Protein AF-A0A317MZ93-F1 (afdb_monomer)

Solvent-accessible surface area (backbone atoms only — not comparable to full-atom values): 9818 Å² total; per-residue (Å²): 136,85,82,75,75,60,81,84,49,50,65,56,53,51,49,55,52,49,53,54,59,43,62,45,57,51,98,64,37,37,29,56,51,34,53,25,24,48,72,46,40,43,68,57,38,52,53,41,49,75,60,66,32,66,56,73,46,48,24,77,59,37,46,30,22,53,36,36,7,25,55,69,48,28,48,70,35,37,54,52,41,49,76,67,67,34,64,57,80,50,45,27,81,71,39,49,30,29,53,35,41,7,26,55,63,52,24,42,73,41,36,52,54,39,49,78,68,67,42,68,60,73,49,52,22,79,80,57,36,51,28,24,52,33,42,8,26,38,71,56,27,61,67,32,36,52,52,41,48,74,72,64,36,66,59,74,55,50,26,75,84,69,46,27,24,30,53,34,5,42,78,58,67,27,52,72,60,15,51,54,43,49,54,54,46,56,64,75,76,111

Foldseek 3Di:
DPPPDPPVCVVVVVLVVLVCQQCDADPQGDGPLLVCLLVLVQVVNVVSVVSVRDLCRATPQQDGSLLSNLLVLSLSSNVSSVVSPHDQCRAGPQRDGSLLNNLLNLNLSSNLVSLVSPHPLCQAGPPFRDGSLLSNLLVLSVSNNVSSVVSPHQQCDATPVNDGSLNSNVVSVVPVSSVVSVVVNVVVVD

Structure (mmCIF, N/CA/C/O backbone):
data_AF-A0A317MZ93-F1
#
_entry.id   AF-A0A317MZ93-F1
#
loop_
_atom_site.group_PDB
_atom_site.id
_atom_site.type_symbol
_atom_site.label_atom_id
_atom_site.label_alt_id
_atom_site.label_comp_id
_atom_site.label_asym_id
_atom_site.label_entity_id
_atom_site.label_seq_id
_atom_site.pdbx_PDB_ins_code
_atom_site.Cartn_x
_atom_site.Cartn_y
_atom_site.Cartn_z
_atom_site.occupancy
_atom_site.B_iso_or_equiv
_atom_site.auth_seq_id
_atom_site.auth_comp_id
_atom_site.auth_asym_id
_atom_site.auth_atom_id
_atom_site.pdbx_PDB_model_num
ATOM 1 N N . MET A 1 1 ? 46.029 -4.342 -36.358 1.00 40.31 1 MET A N 1
ATOM 2 C CA . MET A 1 1 ? 45.256 -5.604 -36.286 1.00 40.31 1 MET A CA 1
ATOM 3 C C . MET A 1 1 ? 43.858 -5.292 -35.758 1.00 40.31 1 MET A C 1
ATOM 5 O O . MET A 1 1 ? 43.681 -5.182 -34.552 1.00 40.31 1 MET A O 1
ATOM 9 N N . LYS A 1 2 ? 42.881 -5.054 -36.646 1.00 47.12 2 LYS A N 1
ATOM 10 C CA . LYS A 1 2 ? 41.479 -4.844 -36.251 1.00 47.12 2 LYS A CA 1
ATOM 11 C C . LYS A 1 2 ? 40.899 -6.215 -35.897 1.00 47.12 2 LYS A C 1
ATOM 13 O O . LYS A 1 2 ? 40.669 -7.018 -36.794 1.00 47.12 2 LYS A O 1
ATOM 18 N N . ARG A 1 3 ? 40.737 -6.516 -34.606 1.00 50.28 3 ARG A N 1
ATOM 19 C CA . ARG A 1 3 ? 39.971 -7.693 -34.174 1.00 50.28 3 ARG A CA 1
ATOM 20 C C . ARG A 1 3 ? 38.513 -7.438 -34.555 1.00 50.28 3 ARG A C 1
ATOM 22 O O . ARG A 1 3 ? 37.820 -6.697 -33.867 1.00 50.28 3 ARG A O 1
ATOM 29 N N . LEU A 1 4 ? 38.091 -7.979 -35.694 1.00 51.66 4 LEU A N 1
ATOM 30 C CA . LEU A 1 4 ? 36.690 -8.015 -36.093 1.00 51.66 4 LEU A CA 1
ATOM 31 C C . LEU A 1 4 ? 35.997 -8.977 -35.118 1.00 51.66 4 LEU A C 1
ATOM 33 O O . LEU A 1 4 ? 36.261 -10.178 -35.149 1.00 51.66 4 LEU A O 1
ATOM 37 N N . LEU A 1 5 ? 35.199 -8.451 -34.187 1.00 60.12 5 LEU A N 1
ATOM 38 C CA . LEU A 1 5 ? 34.347 -9.296 -33.352 1.00 60.12 5 LEU A CA 1
ATOM 39 C C . LEU A 1 5 ? 33.379 -10.046 -34.289 1.00 60.12 5 LEU A C 1
ATOM 41 O O . LEU A 1 5 ? 32.817 -9.412 -35.186 1.00 60.12 5 LEU A O 1
ATOM 45 N N . PRO A 1 6 ? 33.213 -11.375 -34.153 1.00 57.56 6 PRO A N 1
ATOM 46 C CA . PRO A 1 6 ? 32.377 -12.149 -35.063 1.00 57.56 6 PRO A CA 1
ATOM 47 C C . PRO A 1 6 ? 30.934 -11.633 -35.033 1.00 57.56 6 PRO A C 1
ATOM 49 O O . PRO A 1 6 ? 30.391 -11.360 -33.964 1.00 57.56 6 PRO A O 1
ATOM 52 N N . LEU A 1 7 ? 30.312 -11.527 -36.214 1.00 57.19 7 LEU A N 1
ATOM 53 C CA . LEU A 1 7 ? 28.968 -10.963 -36.427 1.00 57.19 7 LEU A CA 1
ATOM 54 C C . LEU A 1 7 ? 27.886 -11.600 -35.522 1.00 57.19 7 LEU A C 1
ATOM 56 O O . LEU A 1 7 ? 26.896 -10.955 -35.194 1.00 57.19 7 LEU A O 1
ATOM 60 N N . ALA A 1 8 ? 28.109 -12.838 -35.066 1.00 61.19 8 ALA A N 1
ATOM 61 C CA . ALA A 1 8 ? 27.238 -13.579 -34.151 1.00 61.19 8 ALA A CA 1
ATOM 62 C C . ALA A 1 8 ? 27.245 -13.077 -32.687 1.00 61.19 8 ALA A C 1
ATOM 64 O O . ALA A 1 8 ? 26.334 -13.410 -31.935 1.00 61.19 8 ALA A O 1
ATOM 65 N N . LEU A 1 9 ? 28.234 -12.276 -32.264 1.00 58.03 9 LEU A N 1
ATOM 66 C CA . LEU A 1 9 ? 28.317 -11.719 -30.900 1.00 58.03 9 LEU A CA 1
ATOM 67 C C . LEU A 1 9 ? 27.664 -10.338 -30.756 1.00 58.03 9 LEU A C 1
ATOM 69 O O . LEU A 1 9 ? 27.446 -9.887 -29.635 1.00 58.03 9 LEU A O 1
ATOM 73 N N . LEU A 1 10 ? 27.336 -9.664 -31.861 1.00 62.81 10 LEU A N 1
ATOM 74 C CA . LEU A 1 10 ? 26.691 -8.348 -31.844 1.00 62.81 10 LEU A CA 1
ATOM 75 C C . LEU A 1 10 ? 25.320 -8.334 -31.145 1.00 62.81 10 LEU A C 1
ATOM 77 O O . LEU A 1 10 ? 25.131 -7.463 -30.299 1.00 62.81 10 LEU A O 1
ATOM 81 N N . PRO A 1 11 ? 24.384 -9.273 -31.404 1.00 60.94 11 PRO A N 1
ATOM 82 C CA . PRO A 1 11 ? 23.113 -9.295 -30.679 1.00 60.94 11 PRO A CA 1
ATOM 83 C C . PRO A 1 11 ? 23.299 -9.597 -29.187 1.00 60.94 11 PRO A C 1
ATOM 85 O O . PRO A 1 11 ? 22.592 -9.028 -28.365 1.00 60.94 11 PRO A O 1
ATOM 88 N N . LEU A 1 12 ? 24.290 -10.417 -28.819 1.00 60.16 12 LEU A N 1
ATOM 89 C CA . LEU A 1 12 ? 24.605 -10.711 -27.419 1.00 60.16 12 LEU A CA 1
ATOM 90 C C . LEU A 1 12 ? 25.187 -9.481 -26.700 1.00 60.16 12 LEU A C 1
ATOM 92 O O . LEU A 1 12 ? 24.803 -9.180 -25.578 1.00 60.16 12 LEU A O 1
ATOM 96 N N . LEU A 1 13 ? 26.078 -8.734 -27.357 1.00 60.06 13 LEU A N 1
ATOM 97 C CA . LEU A 1 13 ? 26.645 -7.491 -26.826 1.00 60.06 13 LEU A CA 1
ATOM 98 C C . LEU A 1 13 ? 25.604 -6.367 -26.736 1.00 60.06 13 LEU A C 1
ATOM 100 O O . LEU A 1 13 ? 25.612 -5.623 -25.760 1.00 60.06 13 LEU A O 1
ATOM 104 N N . ALA A 1 14 ? 24.704 -6.255 -27.717 1.00 58.31 14 ALA A N 1
ATOM 105 C CA . ALA A 1 14 ? 23.594 -5.303 -27.690 1.00 58.31 14 ALA A CA 1
ATOM 106 C C . ALA A 1 14 ? 22.582 -5.640 -26.582 1.00 58.31 14 ALA A C 1
ATOM 108 O O . ALA A 1 14 ? 22.148 -4.744 -25.863 1.00 58.31 14 ALA A O 1
ATOM 109 N N . LEU A 1 15 ? 22.276 -6.929 -26.388 1.00 56.62 15 LEU A N 1
ATOM 110 C CA . LEU A 1 15 ? 21.424 -7.408 -25.299 1.00 56.62 15 LEU A CA 1
ATOM 111 C C . LEU A 1 15 ? 22.044 -7.101 -23.927 1.00 56.62 15 LEU A C 1
ATOM 113 O O . LEU A 1 15 ? 21.388 -6.500 -23.086 1.00 56.62 15 LEU A O 1
ATOM 117 N N . VAL A 1 16 ? 23.333 -7.404 -23.735 1.00 59.66 16 VAL A N 1
ATOM 118 C CA . VAL A 1 16 ? 24.062 -7.107 -22.486 1.00 59.66 16 VAL A CA 1
ATOM 119 C C . VAL A 1 16 ? 24.189 -5.598 -22.233 1.00 59.66 16 VAL A C 1
ATOM 121 O O . VAL A 1 16 ? 24.205 -5.159 -21.084 1.00 59.66 16 VAL A O 1
ATOM 124 N N . ALA A 1 17 ? 24.282 -4.775 -23.281 1.00 58.88 17 ALA A N 1
ATOM 125 C CA . ALA A 1 17 ? 24.296 -3.320 -23.138 1.00 58.88 17 ALA A CA 1
ATOM 126 C C . ALA A 1 17 ? 22.922 -2.761 -22.720 1.00 58.88 17 ALA A C 1
ATOM 128 O O . ALA A 1 17 ? 22.874 -1.852 -21.894 1.00 58.88 17 ALA A O 1
ATOM 129 N N . CYS A 1 18 ? 21.828 -3.325 -23.244 1.00 53.41 18 CYS A N 1
ATOM 130 C CA . CYS A 1 18 ? 20.456 -2.957 -22.885 1.00 53.41 18 CYS A CA 1
ATOM 131 C C . CYS A 1 18 ? 20.119 -3.383 -21.444 1.00 53.41 18 CYS A C 1
ATOM 133 O O . CYS A 1 18 ? 19.689 -2.546 -20.653 1.00 53.41 18 CYS A O 1
ATOM 135 N N . GLU A 1 19 ? 20.469 -4.615 -21.050 1.00 56.03 19 GLU A N 1
ATOM 136 C CA . GLU A 1 19 ? 20.327 -5.105 -19.665 1.00 56.03 19 GLU A CA 1
ATOM 137 C C . GLU A 1 19 ? 21.107 -4.253 -18.648 1.00 56.03 19 GLU A C 1
ATOM 139 O O . GLU A 1 19 ? 20.687 -4.081 -17.507 1.00 56.03 19 GLU A O 1
ATOM 144 N N . ARG A 1 20 ? 22.253 -3.680 -19.040 1.00 58.09 20 ARG A N 1
ATOM 145 C CA . ARG A 1 20 ? 23.020 -2.781 -18.164 1.00 58.09 20 ARG A CA 1
ATOM 146 C C . ARG A 1 20 ? 22.390 -1.399 -18.005 1.00 58.09 20 ARG A C 1
ATOM 148 O O . ARG A 1 20 ? 22.658 -0.757 -16.994 1.00 58.09 20 ARG A O 1
ATOM 155 N N . ALA A 1 21 ? 21.609 -0.931 -18.979 1.00 63.47 21 ALA A N 1
ATOM 156 C CA . ALA A 1 21 ? 20.993 0.394 -18.954 1.00 63.47 21 ALA A CA 1
ATOM 157 C C . ALA A 1 21 ? 19.716 0.426 -18.098 1.00 63.47 21 ALA A C 1
ATOM 159 O O . ALA A 1 21 ? 19.490 1.397 -17.377 1.00 63.47 21 ALA A O 1
ATOM 160 N N . THR A 1 22 ? 18.915 -0.644 -18.121 1.00 74.88 22 THR A N 1
ATOM 161 C CA . THR A 1 22 ? 17.677 -0.743 -17.326 1.00 74.88 22 THR A CA 1
ATOM 162 C C . THR A 1 22 ? 17.924 -0.838 -15.820 1.00 74.88 22 THR A C 1
ATOM 164 O O . THR A 1 22 ? 17.034 -0.516 -15.038 1.00 74.88 22 THR A O 1
ATOM 167 N N . GLU A 1 23 ? 19.142 -1.193 -15.398 1.00 85.88 23 GLU A N 1
ATOM 168 C CA . GLU A 1 23 ? 19.520 -1.362 -13.989 1.00 85.88 23 GLU A CA 1
ATOM 169 C C . GLU A 1 23 ? 20.516 -0.304 -13.480 1.00 85.88 23 GLU A C 1
ATOM 171 O O . GLU A 1 23 ? 21.053 -0.435 -12.375 1.00 85.88 23 GLU A O 1
ATOM 176 N N . THR A 1 24 ? 20.785 0.766 -14.242 1.00 89.81 24 THR A N 1
ATOM 177 C CA . THR A 1 24 ? 21.674 1.838 -13.764 1.00 89.81 24 THR A CA 1
ATOM 178 C C . THR A 1 24 ? 21.091 2.516 -12.535 1.00 89.81 24 THR A 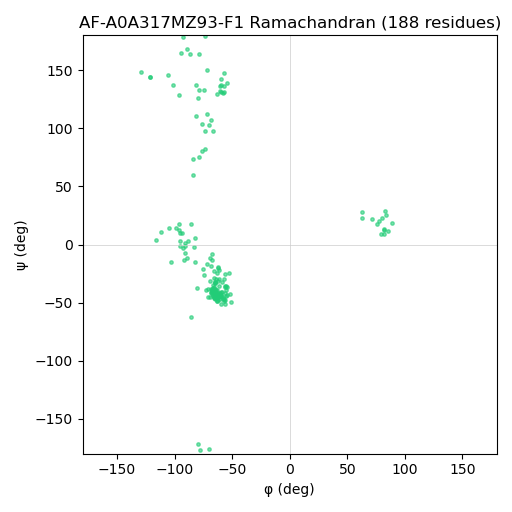C 1
ATOM 180 O O . THR A 1 24 ? 19.948 2.964 -12.550 1.00 89.81 24 THR A O 1
ATOM 183 N N . ARG A 1 25 ? 21.888 2.644 -11.478 1.00 93.69 25 ARG A N 1
ATOM 184 C CA . ARG A 1 25 ? 21.456 3.266 -10.226 1.00 93.69 25 ARG A CA 1
ATOM 185 C C . ARG A 1 25 ? 21.966 4.692 -10.127 1.00 93.69 25 ARG A C 1
ATOM 187 O O . ARG A 1 25 ? 23.128 4.959 -10.435 1.00 93.69 25 ARG A O 1
ATOM 194 N N . ASP A 1 26 ? 21.105 5.595 -9.682 1.00 93.38 26 ASP A N 1
ATOM 195 C CA . ASP A 1 26 ? 21.519 6.944 -9.306 1.00 93.38 26 ASP A CA 1
ATOM 196 C C . ASP A 1 26 ? 22.150 6.989 -7.899 1.00 93.38 26 ASP A C 1
ATOM 198 O O . ASP A 1 26 ? 22.420 5.960 -7.278 1.00 93.38 26 ASP A O 1
ATOM 202 N N . ARG A 1 27 ? 22.409 8.200 -7.385 1.00 95.12 27 ARG A N 1
ATOM 203 C CA . ARG A 1 27 ? 23.040 8.413 -6.069 1.00 95.12 27 ARG A CA 1
ATOM 204 C C . ARG A 1 27 ? 22.204 7.889 -4.896 1.00 95.12 27 ARG A C 1
ATOM 206 O O . ARG A 1 27 ? 22.774 7.552 -3.862 1.00 95.12 27 ARG A O 1
ATOM 213 N N . ASP A 1 28 ? 20.890 7.790 -5.072 1.00 93.88 28 ASP A N 1
ATOM 214 C CA . ASP A 1 28 ? 19.956 7.270 -4.071 1.00 93.88 28 ASP A CA 1
ATOM 215 C C . ASP A 1 28 ? 19.752 5.753 -4.227 1.00 93.88 28 ASP A C 1
ATOM 217 O O . ASP A 1 28 ? 18.976 5.136 -3.496 1.00 93.88 28 ASP A O 1
ATOM 221 N N . GLY A 1 29 ? 20.442 5.137 -5.190 1.00 95.81 29 GLY A N 1
ATOM 222 C CA . GLY A 1 29 ? 20.309 3.726 -5.515 1.00 95.81 29 GLY A CA 1
ATOM 223 C C . GLY A 1 29 ? 19.086 3.418 -6.375 1.00 95.81 29 GLY A C 1
ATOM 224 O O . GLY A 1 29 ? 18.778 2.241 -6.558 1.00 95.81 29 GLY A O 1
ATOM 225 N N . ARG A 1 30 ? 18.374 4.424 -6.899 1.00 96.12 30 ARG A N 1
ATOM 226 C CA . ARG A 1 30 ? 17.140 4.210 -7.666 1.00 96.12 30 ARG A CA 1
ATOM 227 C C . ARG A 1 30 ? 17.469 3.783 -9.091 1.00 96.12 30 ARG A C 1
ATOM 229 O O . ARG A 1 30 ? 18.305 4.399 -9.750 1.00 96.12 30 ARG A O 1
ATOM 236 N N . THR A 1 31 ? 16.791 2.741 -9.560 1.00 97.00 31 THR A N 1
ATOM 237 C CA . THR A 1 31 ? 16.813 2.322 -10.966 1.00 97.00 31 THR A CA 1
ATOM 238 C C . THR A 1 31 ? 15.890 3.223 -11.802 1.00 97.00 31 THR A C 1
ATOM 240 O O . THR A 1 31 ? 15.019 3.901 -11.236 1.00 97.00 31 THR A O 1
ATOM 243 N N . PRO A 1 32 ? 16.004 3.229 -13.144 1.00 96.38 32 PRO A N 1
ATOM 244 C CA . PRO A 1 32 ? 15.074 3.939 -14.018 1.00 96.38 32 PRO A CA 1
ATOM 245 C C . PRO A 1 32 ? 13.623 3.512 -13.775 1.00 96.38 32 PRO A C 1
ATOM 247 O O . PRO A 1 32 ? 12.733 4.358 -13.774 1.00 96.38 32 PRO A O 1
ATOM 250 N N . LEU A 1 33 ? 13.388 2.227 -13.474 1.00 97.88 33 LEU A N 1
ATOM 251 C CA . LEU A 1 33 ? 12.054 1.716 -13.159 1.00 97.88 33 LEU A CA 1
ATOM 252 C C . LEU A 1 33 ? 11.490 2.323 -11.867 1.00 97.88 33 LEU A C 1
ATOM 254 O O . LEU A 1 33 ? 10.317 2.680 -11.833 1.00 97.88 33 LEU A O 1
ATOM 258 N N . ILE A 1 34 ? 12.312 2.497 -10.825 1.00 98.12 34 ILE A N 1
ATOM 259 C CA . ILE A 1 34 ? 11.886 3.166 -9.583 1.00 98.12 34 ILE A CA 1
ATOM 260 C C . ILE A 1 34 ? 11.489 4.620 -9.868 1.00 98.12 34 ILE A C 1
ATOM 262 O O . ILE A 1 34 ? 10.452 5.076 -9.390 1.00 98.12 34 ILE A O 1
ATOM 266 N N . ARG A 1 35 ? 12.281 5.342 -10.673 1.00 97.75 35 ARG A N 1
ATOM 267 C CA . ARG A 1 35 ? 11.988 6.735 -11.053 1.00 97.75 35 ARG A CA 1
ATOM 268 C C . ARG A 1 35 ? 10.717 6.846 -11.903 1.00 97.75 35 ARG A C 1
ATOM 270 O O . ARG A 1 35 ? 9.894 7.715 -11.633 1.00 97.75 35 ARG A O 1
ATOM 277 N N . ALA A 1 36 ? 10.531 5.953 -12.874 1.00 97.88 36 ALA A N 1
ATOM 278 C CA . ALA A 1 36 ? 9.330 5.902 -13.709 1.00 97.88 36 ALA A CA 1
ATOM 279 C C . ALA A 1 36 ? 8.074 5.553 -12.892 1.00 97.88 36 ALA A C 1
ATOM 281 O O . ALA A 1 36 ? 7.003 6.122 -13.096 1.00 97.88 36 ALA A O 1
ATOM 282 N N . ALA A 1 37 ? 8.209 4.649 -11.917 1.00 98.44 37 ALA A N 1
ATOM 283 C CA . ALA A 1 37 ? 7.115 4.287 -11.030 1.00 98.44 37 ALA A CA 1
ATOM 284 C C . ALA A 1 37 ? 6.711 5.435 -10.092 1.00 98.44 37 ALA A C 1
ATOM 286 O O . ALA A 1 37 ? 5.525 5.643 -9.856 1.00 98.44 37 ALA A O 1
ATOM 287 N N . GLU A 1 38 ? 7.684 6.200 -9.591 1.00 98.25 38 GLU A N 1
ATOM 288 C CA . GLU A 1 38 ? 7.458 7.405 -8.784 1.00 98.25 38 GLU A CA 1
ATOM 289 C C . GLU A 1 38 ? 6.801 8.534 -9.599 1.00 98.25 38 GLU A C 1
ATOM 291 O O . GLU A 1 38 ? 5.906 9.210 -9.098 1.00 98.25 38 GLU A O 1
ATOM 296 N N . SER A 1 39 ? 7.193 8.728 -10.864 1.00 97.81 39 SER A N 1
ATOM 297 C CA . SER A 1 39 ? 6.588 9.753 -11.728 1.00 97.81 39 SER A CA 1
ATOM 298 C C . SER A 1 39 ? 5.197 9.380 -12.247 1.00 97.81 39 SER A C 1
ATOM 300 O O . SER A 1 39 ? 4.445 10.268 -12.641 1.00 97.81 39 SER A O 1
ATOM 302 N N . GLY A 1 40 ? 4.851 8.090 -12.252 1.00 97.12 40 GLY A N 1
ATOM 303 C CA . GLY A 1 40 ? 3.588 7.595 -12.800 1.00 97.12 40 GLY A CA 1
ATOM 304 C C . GLY A 1 40 ? 3.603 7.410 -14.318 1.00 97.12 40 GLY A C 1
ATOM 305 O O . GLY A 1 40 ? 2.549 7.187 -14.910 1.00 97.12 40 GLY A O 1
ATOM 306 N N . ASP A 1 41 ? 4.777 7.465 -14.955 1.00 97.62 41 ASP A N 1
ATOM 307 C CA . ASP A 1 41 ? 4.920 7.230 -16.394 1.00 97.62 41 ASP A CA 1
ATOM 308 C C . ASP A 1 41 ? 4.770 5.735 -16.717 1.00 97.62 41 ASP A C 1
ATOM 310 O O . ASP A 1 41 ? 5.737 4.982 -16.846 1.00 97.62 41 ASP A O 1
ATOM 314 N N . ASN A 1 42 ? 3.518 5.289 -16.830 1.00 97.38 42 ASN A N 1
ATOM 315 C CA . ASN A 1 42 ? 3.190 3.895 -17.109 1.00 97.38 42 ASN A CA 1
ATOM 316 C C . ASN A 1 42 ? 3.735 3.428 -18.474 1.00 97.38 42 ASN A C 1
ATOM 318 O O . ASN A 1 42 ? 4.104 2.265 -18.632 1.00 97.38 42 ASN A O 1
ATOM 322 N N . ALA A 1 43 ? 3.833 4.319 -19.464 1.00 97.56 43 ALA A N 1
ATOM 323 C CA . ALA A 1 43 ? 4.400 3.963 -20.762 1.00 97.56 43 ALA A CA 1
ATOM 324 C C . ALA A 1 43 ? 5.885 3.598 -20.620 1.00 97.56 43 ALA A C 1
ATOM 326 O O . ALA A 1 43 ? 6.311 2.544 -21.102 1.00 97.56 43 ALA A O 1
ATOM 327 N N . LEU A 1 44 ? 6.646 4.412 -19.884 1.00 97.12 44 LEU A N 1
ATOM 328 C CA . LEU A 1 44 ? 8.043 4.124 -19.577 1.00 97.12 44 LEU A CA 1
ATOM 329 C C . LEU A 1 44 ? 8.191 2.874 -18.701 1.00 97.12 44 LEU A C 1
ATOM 331 O O . LEU A 1 44 ? 9.047 2.039 -18.981 1.00 97.12 44 LEU A O 1
ATOM 335 N N . VAL A 1 45 ? 7.329 2.689 -17.696 1.00 98.06 45 VAL A N 1
ATOM 336 C CA . VAL A 1 45 ? 7.306 1.472 -16.863 1.00 98.06 45 VAL A CA 1
ATOM 337 C C . VAL A 1 45 ? 7.123 0.219 -17.723 1.00 98.06 45 VAL A C 1
ATOM 339 O O . VAL A 1 45 ? 7.898 -0.726 -17.590 1.00 98.06 45 VAL A O 1
ATOM 342 N N . ARG A 1 46 ? 6.158 0.212 -18.651 1.00 97.69 46 ARG A N 1
ATOM 343 C CA . ARG A 1 46 ? 5.939 -0.915 -19.577 1.00 97.69 46 ARG A CA 1
ATOM 344 C C . ARG A 1 46 ? 7.142 -1.166 -20.474 1.00 97.69 46 ARG A C 1
ATOM 346 O O . ARG A 1 46 ? 7.522 -2.320 -20.651 1.00 97.69 46 ARG A O 1
ATOM 353 N N . SER A 1 47 ? 7.742 -0.105 -21.014 1.00 96.38 47 SER A N 1
ATOM 354 C CA . SER A 1 47 ? 8.940 -0.219 -21.850 1.00 96.38 47 SER A CA 1
ATOM 355 C C . SER A 1 47 ? 10.085 -0.868 -21.073 1.00 96.38 47 SER A C 1
ATOM 357 O O . SER A 1 47 ? 10.626 -1.880 -21.512 1.00 96.38 47 SER A O 1
ATOM 359 N N . LEU A 1 48 ? 10.390 -0.364 -19.875 1.00 95.94 48 LEU A N 1
ATOM 360 C CA . LEU A 1 48 ? 11.463 -0.887 -19.028 1.00 95.94 48 LEU A CA 1
ATOM 361 C C . LEU A 1 48 ? 11.222 -2.347 -18.619 1.00 95.94 48 LEU A C 1
ATOM 363 O O . LEU A 1 48 ? 12.141 -3.161 -18.664 1.00 95.94 48 LEU A O 1
ATOM 367 N N . LEU A 1 49 ? 9.985 -2.713 -18.271 1.00 95.56 49 LEU A N 1
ATOM 368 C CA . LEU A 1 49 ? 9.633 -4.099 -17.943 1.00 95.56 49 LEU A CA 1
ATOM 369 C C . LEU A 1 49 ? 9.755 -5.031 -19.158 1.00 95.56 49 LEU A C 1
ATOM 371 O O . LEU A 1 49 ? 10.208 -6.166 -19.014 1.00 95.56 49 LEU A O 1
ATOM 375 N N . SER A 1 50 ? 9.420 -4.555 -20.364 1.00 94.38 50 SER A N 1
ATOM 376 C CA . SER A 1 50 ? 9.618 -5.319 -21.605 1.00 94.38 50 SER A CA 1
ATOM 377 C C . SER A 1 50 ? 11.102 -5.557 -21.922 1.00 94.38 50 SER A C 1
ATOM 379 O O . SER A 1 50 ? 11.463 -6.601 -22.465 1.00 94.38 50 SER A O 1
ATOM 381 N N . GLU A 1 51 ? 11.970 -4.643 -21.481 1.00 92.31 51 GLU A N 1
ATOM 382 C CA . GLU A 1 51 ? 13.434 -4.748 -21.528 1.00 92.31 51 GLU A CA 1
ATOM 383 C C . GLU A 1 51 ? 14.020 -5.503 -20.318 1.00 92.31 51 GLU A C 1
ATOM 385 O O . GLU A 1 51 ? 15.219 -5.436 -20.049 1.00 92.31 51 GLU A O 1
ATOM 390 N N . ARG A 1 52 ? 13.185 -6.267 -19.598 1.00 91.00 52 ARG A N 1
ATOM 391 C CA . ARG A 1 52 ? 13.565 -7.114 -18.455 1.00 91.00 52 ARG A CA 1
ATOM 392 C C . ARG A 1 52 ? 14.133 -6.351 -17.254 1.00 91.00 52 ARG A C 1
ATOM 394 O O . ARG A 1 52 ? 14.900 -6.932 -16.486 1.00 91.00 52 ARG A O 1
ATOM 401 N N . ALA A 1 53 ? 13.741 -5.091 -17.056 1.00 93.94 53 ALA A N 1
ATOM 402 C CA . ALA A 1 53 ? 14.037 -4.390 -15.809 1.00 93.94 53 ALA A CA 1
ATOM 403 C C . ALA A 1 53 ? 13.529 -5.198 -14.604 1.00 93.94 53 ALA A C 1
ATOM 405 O O . ALA A 1 53 ? 12.430 -5.763 -14.620 1.00 93.94 53 ALA A O 1
ATOM 406 N N . ASN A 1 54 ? 14.319 -5.240 -13.538 1.00 96.19 54 ASN A N 1
ATOM 407 C CA . ASN A 1 54 ? 13.969 -5.936 -12.317 1.00 96.19 54 ASN A CA 1
ATOM 408 C C . ASN A 1 54 ? 12.829 -5.200 -11.597 1.00 96.19 54 ASN A C 1
ATOM 410 O O . ASN A 1 54 ? 13.043 -4.208 -10.896 1.00 96.19 54 ASN A O 1
ATOM 414 N N . VAL A 1 55 ? 11.612 -5.738 -11.717 1.00 97.62 55 VAL A N 1
ATOM 415 C CA . VAL A 1 55 ? 10.393 -5.211 -11.077 1.00 97.62 55 VAL A CA 1
ATOM 416 C C . VAL A 1 55 ? 10.509 -5.081 -9.551 1.00 97.62 55 VAL A C 1
ATOM 418 O O . VAL A 1 55 ? 9.853 -4.234 -8.946 1.00 97.62 55 VAL A O 1
ATOM 421 N N . ASN A 1 56 ? 11.381 -5.884 -8.936 1.00 98.06 56 ASN A N 1
ATOM 422 C CA . ASN A 1 56 ? 11.610 -5.948 -7.495 1.00 98.06 56 ASN A CA 1
ATOM 423 C C . ASN A 1 56 ? 12.920 -5.275 -7.064 1.00 98.06 56 ASN A C 1
ATOM 425 O O . ASN A 1 56 ? 13.374 -5.483 -5.938 1.00 98.06 56 ASN A O 1
ATOM 429 N N . ALA A 1 57 ? 13.547 -4.477 -7.934 1.00 96.69 57 ALA A N 1
ATOM 430 C CA . ALA A 1 57 ? 14.678 -3.653 -7.535 1.00 96.69 57 ALA A CA 1
ATOM 431 C C . ALA A 1 57 ? 14.277 -2.723 -6.380 1.00 96.69 57 ALA A C 1
ATOM 433 O O . ALA A 1 57 ? 13.143 -2.261 -6.305 1.00 96.69 57 ALA A O 1
ATOM 434 N N . VAL A 1 58 ? 15.218 -2.427 -5.489 1.00 97.94 58 VAL A N 1
ATOM 435 C CA . VAL A 1 58 ? 14.999 -1.496 -4.377 1.00 97.94 58 VAL A CA 1
ATOM 436 C C . VAL A 1 58 ? 16.092 -0.442 -4.320 1.00 97.94 58 VAL A C 1
ATOM 438 O O . VAL A 1 58 ? 17.224 -0.732 -4.709 1.00 97.94 58 VAL A O 1
ATOM 441 N N . ASP A 1 59 ? 15.766 0.767 -3.862 1.00 97.75 59 ASP A N 1
ATOM 442 C CA . ASP A 1 59 ? 16.741 1.842 -3.625 1.00 97.75 59 ASP A CA 1
ATOM 443 C C . ASP A 1 59 ? 17.528 1.646 -2.308 1.00 97.75 59 ASP A C 1
ATOM 445 O O . ASP A 1 59 ? 17.373 0.628 -1.630 1.00 97.75 59 ASP A O 1
ATOM 449 N N . HIS A 1 60 ? 18.404 2.587 -1.928 1.00 98.06 60 HIS A N 1
ATOM 450 C CA . HIS A 1 60 ? 19.194 2.470 -0.687 1.00 98.06 60 HIS A CA 1
ATOM 451 C C . HIS A 1 60 ? 18.341 2.433 0.594 1.00 98.06 60 HIS A C 1
ATOM 453 O O . HIS A 1 60 ? 18.805 1.970 1.638 1.00 98.06 60 HIS A O 1
ATOM 459 N N . CYS A 1 61 ? 17.095 2.900 0.524 1.00 97.62 61 CYS A N 1
ATOM 460 C CA . CYS A 1 61 ? 16.133 2.849 1.618 1.00 97.62 61 CYS A CA 1
ATOM 461 C C . CYS A 1 61 ? 15.233 1.606 1.545 1.00 97.62 61 CYS A C 1
ATOM 463 O O . CYS A 1 61 ? 14.261 1.526 2.292 1.00 97.62 61 CYS A O 1
ATOM 465 N N . ALA A 1 62 ? 15.546 0.659 0.658 1.00 98.19 62 ALA A N 1
ATOM 466 C CA . ALA A 1 62 ? 14.752 -0.521 0.343 1.00 98.19 62 ALA A CA 1
ATOM 467 C C . ALA A 1 62 ? 13.364 -0.221 -0.267 1.00 98.19 62 ALA A C 1
ATOM 469 O O . ALA A 1 62 ? 12.471 -1.066 -0.235 1.00 98.19 62 ALA A O 1
ATOM 470 N N . TRP A 1 63 ? 13.167 0.951 -0.883 1.00 98.50 63 TRP A N 1
ATOM 471 C CA . TRP A 1 63 ? 11.912 1.250 -1.577 1.00 98.50 63 TRP A CA 1
ATOM 472 C C . TRP A 1 63 ? 11.865 0.596 -2.955 1.00 98.50 63 TRP A C 1
ATOM 474 O O . TRP A 1 63 ? 12.739 0.838 -3.790 1.00 98.50 63 TRP A O 1
ATOM 484 N N . SER A 1 64 ? 10.805 -0.171 -3.215 1.00 98.56 64 SER A N 1
ATOM 485 C CA . SER A 1 64 ? 10.534 -0.774 -4.524 1.00 98.56 64 SER A CA 1
ATOM 486 C C . SER A 1 64 ? 9.762 0.169 -5.464 1.00 98.56 64 SER A C 1
ATOM 488 O O . SER A 1 64 ? 9.129 1.126 -4.995 1.00 98.56 64 SER A O 1
ATOM 490 N N . PRO A 1 65 ? 9.731 -0.106 -6.787 1.00 98.62 65 PRO A N 1
ATOM 491 C CA . PRO A 1 65 ? 8.851 0.587 -7.725 1.00 98.62 65 PRO A CA 1
ATOM 492 C C . PRO A 1 65 ? 7.389 0.582 -7.266 1.00 98.62 65 PRO A C 1
ATOM 494 O O . PRO A 1 65 ? 6.728 1.617 -7.306 1.00 98.62 65 PRO A O 1
ATOM 497 N N . LEU A 1 66 ? 6.902 -0.561 -6.763 1.00 98.88 66 LEU A N 1
ATOM 498 C CA . LEU A 1 66 ? 5.527 -0.704 -6.283 1.00 98.88 66 LEU A CA 1
ATOM 499 C C . LEU A 1 66 ? 5.242 0.242 -5.112 1.00 98.88 66 LEU A C 1
ATOM 501 O O . LEU A 1 66 ? 4.212 0.908 -5.110 1.00 98.88 66 LEU A O 1
ATOM 505 N N . MET A 1 67 ? 6.169 0.360 -4.155 1.00 98.81 67 MET A N 1
ATOM 506 C CA . MET A 1 67 ? 6.018 1.278 -3.022 1.00 98.81 67 MET A CA 1
ATOM 507 C C . MET A 1 67 ? 6.029 2.746 -3.460 1.00 98.81 67 MET A C 1
ATOM 509 O O . MET A 1 67 ? 5.246 3.537 -2.938 1.00 98.81 67 MET A O 1
ATOM 513 N N . LYS A 1 68 ? 6.872 3.132 -4.430 1.00 98.62 68 LYS A N 1
ATOM 514 C CA . LYS A 1 68 ? 6.881 4.506 -4.966 1.00 98.62 68 LYS A CA 1
ATOM 515 C C . LYS A 1 68 ? 5.593 4.840 -5.718 1.00 98.62 68 LYS A C 1
ATOM 517 O O . LYS A 1 68 ? 5.031 5.908 -5.495 1.00 98.62 68 LYS A O 1
ATOM 522 N N .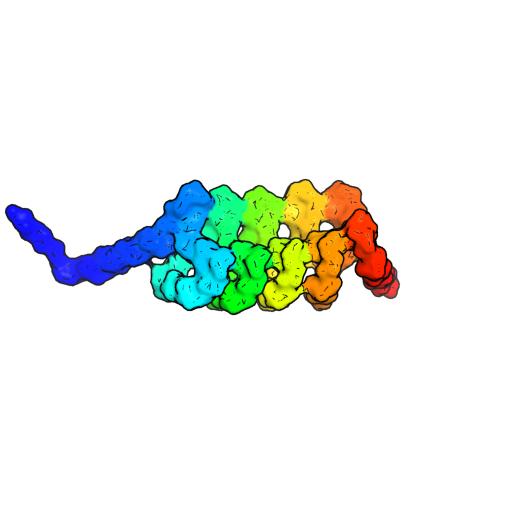 ALA A 1 69 ? 5.098 3.929 -6.553 1.00 98.81 69 ALA A N 1
ATOM 523 C CA . ALA A 1 69 ? 3.819 4.111 -7.237 1.00 98.81 69 ALA A CA 1
ATOM 524 C C . ALA A 1 69 ? 2.651 4.171 -6.238 1.00 98.81 69 ALA A C 1
ATOM 526 O O . ALA A 1 69 ? 1.758 5.004 -6.381 1.00 98.81 69 ALA A O 1
ATOM 527 N N . ALA A 1 70 ? 2.694 3.342 -5.189 1.00 98.81 70 ALA A N 1
ATOM 528 C CA . ALA A 1 70 ? 1.699 3.333 -4.124 1.00 98.81 70 ALA A CA 1
ATOM 529 C C . ALA A 1 70 ? 1.711 4.614 -3.280 1.00 98.81 70 ALA A C 1
ATOM 531 O O . ALA A 1 70 ? 0.646 5.103 -2.924 1.00 98.81 70 ALA A O 1
ATOM 532 N N . LEU A 1 71 ? 2.886 5.191 -3.008 1.00 98.75 71 LEU A N 1
ATOM 533 C CA . LEU A 1 71 ? 3.032 6.485 -2.329 1.00 98.75 71 LEU A CA 1
ATOM 534 C C . LEU A 1 71 ? 2.325 7.612 -3.086 1.00 98.75 71 LEU A C 1
ATOM 536 O O . LEU A 1 71 ? 1.684 8.463 -2.473 1.00 98.75 71 LEU A O 1
ATOM 540 N N . GLN A 1 72 ? 2.444 7.603 -4.411 1.00 98.62 72 GLN A N 1
ATOM 541 C CA . GLN A 1 72 ? 1.915 8.656 -5.278 1.00 98.62 72 GLN A CA 1
ATOM 542 C C . GLN A 1 72 ? 0.487 8.385 -5.774 1.00 98.62 72 GLN A C 1
ATOM 544 O O . GLN A 1 72 ? -0.122 9.264 -6.373 1.00 98.62 72 GLN A O 1
ATOM 549 N N . GLY A 1 73 ? -0.066 7.196 -5.517 1.00 98.44 73 GLY A N 1
ATOM 550 C CA . GLY A 1 73 ? -1.430 6.846 -5.921 1.00 98.44 73 GLY A CA 1
ATOM 551 C C . GLY A 1 73 ? -1.576 6.488 -7.403 1.00 98.44 73 GLY A C 1
ATOM 552 O O . GLY A 1 73 ? -2.682 6.532 -7.938 1.00 98.44 73 GLY A O 1
ATOM 553 N N . HIS A 1 74 ? -0.487 6.121 -8.086 1.00 98.75 74 HIS A N 1
ATOM 554 C CA . HIS A 1 74 ? -0.487 5.849 -9.529 1.00 98.75 74 HIS A CA 1
ATOM 555 C C . HIS A 1 74 ? -1.100 4.479 -9.851 1.00 98.75 74 HIS A C 1
ATOM 557 O O . HIS A 1 74 ? -0.384 3.500 -10.073 1.00 98.75 74 HIS A O 1
ATOM 563 N N . VAL A 1 75 ? -2.433 4.407 -9.884 1.00 98.75 75 VAL A N 1
ATOM 564 C CA . VAL A 1 75 ? -3.225 3.168 -10.037 1.00 98.75 75 VAL A CA 1
ATOM 565 C C . VAL A 1 75 ? -2.781 2.317 -11.232 1.00 98.75 75 VAL A C 1
ATOM 567 O O . VAL A 1 75 ? -2.540 1.118 -11.083 1.00 98.75 75 VAL A O 1
ATOM 570 N N . ASP A 1 76 ? -2.632 2.913 -12.416 1.00 98.69 76 ASP A N 1
ATOM 571 C CA . ASP A 1 76 ? -2.288 2.155 -13.626 1.00 98.69 76 ASP A CA 1
ATOM 572 C C . ASP A 1 76 ? -0.854 1.615 -13.600 1.00 98.69 76 ASP A C 1
ATOM 574 O O . ASP A 1 76 ? -0.571 0.532 -14.128 1.00 98.69 76 ASP A O 1
ATOM 578 N N . THR A 1 77 ? 0.048 2.348 -12.950 1.00 98.81 77 THR A N 1
ATOM 579 C CA . THR A 1 77 ? 1.430 1.930 -12.727 1.00 98.81 77 THR A CA 1
ATOM 580 C C . THR A 1 77 ? 1.492 0.792 -11.715 1.00 98.81 77 THR A C 1
ATOM 582 O O . THR A 1 77 ? 2.134 -0.220 -11.989 1.00 98.81 77 THR A O 1
ATOM 585 N N . VAL A 1 78 ? 0.765 0.894 -10.596 1.00 98.88 78 VAL A N 1
ATOM 586 C CA . VAL A 1 78 ? 0.624 -0.187 -9.605 1.00 98.88 78 VAL A CA 1
ATOM 587 C C . VAL A 1 78 ? 0.096 -1.456 -10.272 1.00 98.88 78 VAL A C 1
ATOM 589 O O . VAL A 1 78 ? 0.725 -2.507 -10.169 1.00 98.88 78 VAL A O 1
ATOM 592 N N . ARG A 1 79 ? -1.001 -1.354 -11.032 1.00 98.75 79 ARG A N 1
ATOM 593 C CA . ARG A 1 79 ? -1.585 -2.482 -11.775 1.00 98.75 79 ARG A CA 1
ATOM 594 C C . ARG A 1 79 ? -0.569 -3.138 -12.709 1.00 98.75 79 ARG A C 1
ATOM 596 O O . ARG A 1 79 ? -0.481 -4.360 -12.770 1.00 98.75 79 ARG A O 1
ATOM 603 N N . THR A 1 80 ? 0.202 -2.328 -13.432 1.00 98.69 80 THR A N 1
ATOM 604 C CA . THR A 1 80 ? 1.207 -2.824 -14.381 1.00 98.69 80 THR A CA 1
ATOM 605 C C . THR A 1 80 ? 2.350 -3.537 -13.663 1.00 98.69 80 THR A C 1
ATOM 607 O O . THR A 1 80 ? 2.740 -4.622 -14.088 1.00 98.69 80 THR A O 1
ATOM 610 N N . LEU A 1 81 ? 2.857 -2.974 -12.564 1.00 98.75 81 LEU A N 1
ATOM 611 C CA . LEU A 1 81 ? 3.916 -3.584 -11.757 1.00 98.75 81 LEU A CA 1
ATOM 612 C C . LEU A 1 81 ? 3.463 -4.923 -11.154 1.00 98.75 81 LEU A C 1
ATOM 614 O O . LEU A 1 81 ? 4.186 -5.912 -11.256 1.00 98.75 81 LEU A O 1
ATOM 618 N N . LEU A 1 82 ? 2.252 -4.980 -10.592 1.00 98.69 82 LEU A N 1
ATOM 619 C CA . LEU A 1 82 ? 1.670 -6.211 -10.045 1.00 98.69 82 LEU A CA 1
ATOM 620 C C . LEU A 1 82 ? 1.505 -7.292 -11.123 1.00 98.69 82 LEU A C 1
ATOM 622 O O . LEU A 1 82 ? 1.920 -8.430 -10.916 1.00 98.69 82 LEU A O 1
ATOM 626 N N . ALA A 1 83 ? 1.013 -6.922 -12.310 1.00 98.31 83 ALA A N 1
ATOM 627 C CA . ALA A 1 83 ? 0.891 -7.838 -13.446 1.00 98.31 83 ALA A CA 1
ATOM 628 C C . ALA A 1 83 ? 2.242 -8.405 -13.931 1.00 98.31 83 ALA A C 1
ATOM 630 O O . ALA A 1 83 ? 2.269 -9.463 -14.555 1.00 98.31 83 ALA A O 1
ATOM 631 N N . HIS A 1 84 ? 3.358 -7.729 -13.634 1.00 98.31 84 HIS A N 1
ATOM 632 C CA . HIS A 1 84 ? 4.718 -8.187 -13.943 1.00 98.31 84 HIS A CA 1
ATOM 633 C C . HIS A 1 84 ? 5.426 -8.842 -12.744 1.00 98.31 84 HIS A C 1
ATOM 635 O O . HIS A 1 84 ? 6.636 -9.051 -12.789 1.00 98.31 84 HIS A O 1
ATOM 641 N N . GLY A 1 85 ? 4.696 -9.196 -11.680 1.00 97.62 85 GLY A N 1
ATOM 642 C CA . GLY A 1 85 ? 5.243 -9.947 -10.547 1.00 97.62 85 GLY A CA 1
ATOM 643 C C . GLY A 1 85 ? 5.968 -9.092 -9.506 1.00 97.62 85 GLY A C 1
ATOM 644 O O . GLY A 1 85 ? 6.893 -9.576 -8.845 1.00 97.62 85 GLY A O 1
ATOM 645 N N . ALA A 1 86 ? 5.575 -7.824 -9.349 1.00 98.44 86 ALA A N 1
ATOM 646 C CA . ALA A 1 86 ? 6.015 -7.026 -8.210 1.00 98.44 86 ALA A CA 1
ATOM 647 C C . ALA A 1 86 ? 5.620 -7.700 -6.885 1.00 98.44 86 ALA A C 1
ATOM 649 O O . ALA A 1 86 ? 4.468 -8.077 -6.675 1.00 98.44 86 ALA A O 1
ATOM 650 N N . SER A 1 87 ? 6.581 -7.817 -5.974 1.00 98.31 87 SER A N 1
ATOM 651 C CA . SER A 1 87 ? 6.390 -8.358 -4.634 1.00 98.31 87 SER A CA 1
ATOM 652 C C . SER A 1 87 ? 5.596 -7.369 -3.782 1.00 98.31 87 SER A C 1
ATOM 654 O O . SER A 1 87 ? 6.083 -6.291 -3.430 1.00 98.31 87 SER A O 1
ATOM 656 N N . VAL A 1 88 ? 4.369 -7.762 -3.439 1.00 98.19 88 VAL A N 1
ATOM 657 C CA . VAL A 1 88 ? 3.430 -6.981 -2.617 1.00 98.19 88 VAL A CA 1
ATOM 658 C C . VAL A 1 88 ? 3.945 -6.791 -1.188 1.00 98.19 88 VAL A C 1
ATOM 660 O O . VAL A 1 88 ? 3.748 -5.737 -0.585 1.00 98.19 88 VAL A O 1
ATOM 663 N N . GLU A 1 89 ? 4.671 -7.786 -0.674 1.00 98.19 89 GLU A N 1
ATOM 664 C CA . GLU A 1 89 ? 5.158 -7.836 0.709 1.00 98.19 89 GLU A CA 1
ATOM 665 C C . GLU A 1 89 ? 6.587 -7.313 0.887 1.00 98.19 89 GLU A C 1
ATOM 667 O O . GLU A 1 89 ? 7.173 -7.451 1.965 1.00 98.19 89 GLU A O 1
ATOM 672 N N . THR A 1 90 ? 7.164 -6.691 -0.147 1.00 97.88 90 THR A N 1
ATOM 673 C CA . THR A 1 90 ? 8.423 -5.958 0.017 1.00 97.88 90 THR A CA 1
ATOM 674 C C . THR A 1 90 ? 8.231 -4.832 1.029 1.00 97.88 90 THR A C 1
ATOM 676 O O . THR A 1 90 ? 7.226 -4.118 1.004 1.00 97.88 90 THR A O 1
ATOM 679 N N . ARG A 1 91 ? 9.213 -4.685 1.920 1.00 98.00 91 ARG A N 1
ATOM 680 C CA . ARG A 1 91 ? 9.234 -3.666 2.965 1.00 98.00 91 ARG A CA 1
ATOM 681 C C . ARG A 1 91 ? 10.464 -2.784 2.827 1.00 98.00 91 ARG A C 1
ATOM 683 O O . ARG A 1 91 ? 11.533 -3.285 2.479 1.00 98.00 91 ARG A O 1
ATOM 690 N N . ASP A 1 92 ? 10.303 -1.498 3.125 1.00 98.38 92 ASP A N 1
ATOM 691 C CA . ASP A 1 92 ? 11.440 -0.585 3.235 1.00 98.38 92 ASP A CA 1
ATOM 692 C C . ASP A 1 92 ? 12.239 -0.824 4.529 1.00 98.38 92 ASP A C 1
ATOM 694 O O . ASP A 1 92 ? 11.898 -1.673 5.357 1.00 98.38 92 ASP A O 1
ATOM 698 N N . ASN A 1 93 ? 13.309 -0.050 4.730 1.00 97.88 93 ASN A N 1
ATOM 699 C CA . ASN A 1 93 ? 14.156 -0.163 5.923 1.00 97.88 93 ASN A CA 1
ATOM 700 C C . ASN A 1 93 ? 13.417 0.145 7.240 1.00 97.88 93 ASN A C 1
ATOM 702 O O . ASN A 1 93 ? 13.901 -0.237 8.304 1.00 97.88 93 ASN A O 1
ATOM 706 N N . ALA A 1 94 ? 12.275 0.838 7.187 1.00 96.94 94 ALA A N 1
ATOM 707 C CA . ALA A 1 94 ? 11.422 1.092 8.344 1.00 96.94 94 ALA A CA 1
ATOM 708 C C . ALA A 1 94 ? 10.321 0.028 8.508 1.00 96.94 94 ALA A C 1
ATOM 710 O O . ALA A 1 94 ? 9.589 0.048 9.493 1.00 96.94 94 ALA A O 1
ATOM 711 N N . GLY A 1 95 ? 10.230 -0.930 7.582 1.00 97.75 95 GLY A N 1
ATOM 712 C CA . GLY A 1 95 ? 9.278 -2.030 7.606 1.00 97.75 95 GLY A CA 1
ATOM 713 C C . GLY A 1 95 ? 7.908 -1.706 7.010 1.00 97.75 95 GLY A C 1
ATOM 714 O O . GLY A 1 95 ? 6.988 -2.513 7.167 1.00 97.75 95 GLY A O 1
ATOM 715 N N . TYR A 1 96 ? 7.753 -0.574 6.320 1.00 98.19 96 TYR A N 1
ATOM 716 C CA . TYR A 1 96 ? 6.503 -0.227 5.652 1.00 98.19 96 TYR A CA 1
ATOM 717 C C . TYR A 1 96 ? 6.316 -1.054 4.383 1.00 98.19 96 TYR A C 1
ATOM 719 O O . TYR A 1 96 ? 7.228 -1.151 3.566 1.00 98.19 96 TYR A O 1
ATOM 727 N N . SER A 1 97 ? 5.125 -1.624 4.192 1.00 98.38 97 SER A N 1
ATOM 728 C CA . SER A 1 97 ? 4.724 -2.255 2.927 1.00 98.38 97 SER A CA 1
ATOM 729 C C . SER A 1 97 ? 4.056 -1.250 1.985 1.00 98.38 97 SER A C 1
ATOM 731 O O . SE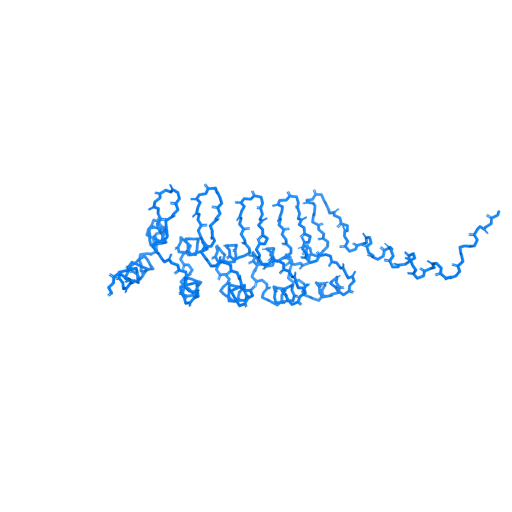R A 1 97 ? 3.644 -0.162 2.399 1.00 98.38 97 SER A O 1
ATOM 733 N N . ALA A 1 98 ? 3.866 -1.632 0.718 1.00 98.62 98 ALA A N 1
ATOM 734 C CA . ALA A 1 98 ? 3.102 -0.821 -0.233 1.00 98.62 98 ALA A CA 1
ATOM 735 C C . ALA A 1 98 ? 1.673 -0.520 0.267 1.00 98.62 98 ALA A C 1
ATOM 737 O O . ALA A 1 98 ? 1.181 0.589 0.063 1.00 98.62 98 ALA A O 1
ATOM 738 N N . LEU A 1 99 ? 1.035 -1.466 0.973 1.00 98.81 99 LEU A N 1
ATOM 739 C CA . LEU A 1 99 ? -0.309 -1.286 1.533 1.00 98.81 99 LEU A CA 1
ATOM 740 C C . LEU A 1 99 ? -0.328 -0.209 2.623 1.00 98.81 99 LEU A C 1
ATOM 742 O O . LEU A 1 99 ? -1.185 0.670 2.591 1.00 98.81 99 LEU A O 1
ATOM 746 N N . MET A 1 100 ? 0.632 -0.235 3.556 1.00 98.69 100 MET A N 1
ATOM 747 C CA . MET A 1 100 ? 0.747 0.792 4.601 1.00 98.69 100 MET A CA 1
ATOM 748 C C . MET A 1 100 ? 0.987 2.174 3.999 1.00 98.69 100 MET A C 1
ATOM 750 O O . MET A 1 100 ? 0.368 3.149 4.420 1.00 98.69 100 MET A O 1
ATOM 754 N N . VAL A 1 101 ? 1.856 2.248 2.989 1.00 98.62 101 VAL A N 1
ATOM 755 C CA . VAL A 1 101 ? 2.165 3.493 2.284 1.00 98.62 101 VAL A CA 1
ATOM 756 C C . VAL A 1 101 ? 0.927 4.037 1.564 1.00 98.62 101 VAL A C 1
ATOM 758 O O . VAL A 1 101 ? 0.600 5.209 1.740 1.00 98.62 101 VAL A O 1
ATOM 761 N N . ALA A 1 102 ? 0.202 3.214 0.802 1.00 98.81 102 ALA A N 1
ATOM 762 C CA . ALA A 1 102 ? -1.022 3.638 0.117 1.00 98.81 102 ALA A CA 1
ATOM 763 C C . ALA A 1 102 ? -2.110 4.075 1.110 1.00 98.81 102 ALA A C 1
ATOM 765 O O . ALA A 1 102 ? -2.721 5.132 0.943 1.00 98.81 102 ALA A O 1
ATOM 766 N N . ALA A 1 103 ? -2.308 3.297 2.177 1.00 98.75 103 ALA A N 1
ATOM 767 C CA . ALA A 1 103 ? -3.312 3.576 3.194 1.00 98.75 103 ALA A CA 1
ATOM 768 C C . ALA A 1 103 ? -3.012 4.869 3.962 1.00 98.75 103 ALA A C 1
ATOM 770 O O . ALA A 1 103 ? -3.890 5.713 4.128 1.00 98.75 103 ALA A O 1
ATOM 771 N N . GLY A 1 104 ? -1.751 5.074 4.351 1.00 98.25 104 GLY A N 1
ATOM 772 C CA . GLY A 1 104 ? -1.277 6.301 4.985 1.00 98.25 104 GLY A CA 1
ATOM 773 C C . GLY A 1 104 ? -1.287 7.527 4.067 1.00 98.25 104 GLY A C 1
ATOM 774 O O . GLY A 1 104 ? -1.080 8.636 4.550 1.00 98.25 104 GLY A O 1
ATOM 775 N N . ASN A 1 105 ? -1.552 7.383 2.768 1.00 98.50 105 ASN A N 1
ATOM 776 C CA . ASN A 1 105 ? -1.696 8.507 1.835 1.00 98.50 105 ASN A CA 1
ATOM 777 C C . ASN A 1 105 ? -3.101 8.622 1.222 1.00 98.50 105 ASN A C 1
ATOM 779 O O . ASN A 1 105 ? -3.328 9.516 0.415 1.00 98.50 105 ASN A O 1
ATOM 783 N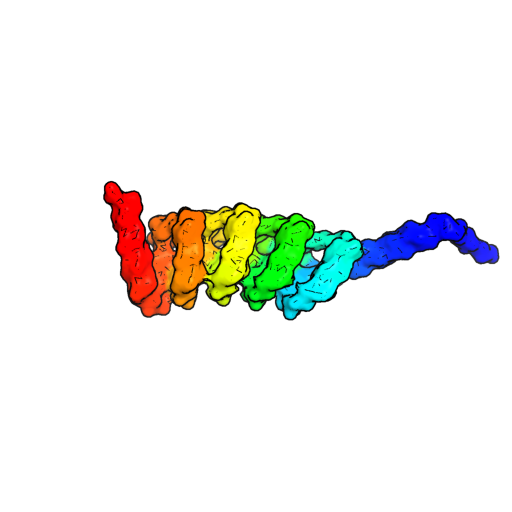 N . GLY A 1 106 ? -4.055 7.783 1.639 1.00 98.44 106 GLY A N 1
ATOM 784 C CA . GLY A 1 106 ? -5.459 7.912 1.242 1.00 98.44 106 GLY A CA 1
ATOM 785 C C . GLY A 1 106 ? -5.797 7.325 -0.132 1.00 98.44 106 GLY A C 1
ATOM 786 O O . GLY A 1 106 ? -6.883 7.573 -0.650 1.00 98.44 106 GLY A O 1
ATOM 787 N N . HIS A 1 107 ? -4.905 6.532 -0.730 1.00 98.75 107 HIS A N 1
ATOM 788 C CA . HIS A 1 107 ? -5.064 6.029 -2.099 1.00 98.75 107 HIS A CA 1
ATOM 789 C C . HIS A 1 107 ? -5.935 4.767 -2.151 1.00 98.75 107 HIS A C 1
ATOM 791 O O . HIS A 1 107 ? -5.431 3.662 -2.354 1.00 98.75 107 HIS A O 1
ATOM 797 N N . ALA A 1 108 ? -7.250 4.923 -1.975 1.00 98.69 108 ALA A N 1
ATOM 798 C CA . ALA A 1 108 ? -8.205 3.810 -1.875 1.00 98.69 108 ALA A CA 1
ATOM 799 C C . ALA A 1 108 ? -8.148 2.828 -3.061 1.00 98.69 108 ALA A C 1
ATOM 801 O O . ALA A 1 108 ? -8.092 1.621 -2.853 1.00 98.69 108 ALA A O 1
ATOM 802 N N . ALA A 1 109 ? -8.057 3.324 -4.298 1.00 98.75 109 ALA A N 1
ATOM 803 C CA . ALA A 1 109 ? -7.963 2.460 -5.479 1.00 98.75 109 ALA A CA 1
ATOM 804 C C . ALA A 1 109 ? -6.663 1.630 -5.523 1.00 98.75 109 ALA A C 1
ATOM 806 O O . ALA A 1 109 ? -6.653 0.510 -6.027 1.00 98.75 109 ALA A O 1
ATOM 807 N N . VAL A 1 110 ? -5.556 2.162 -4.992 1.00 98.88 110 VAL A N 1
ATOM 808 C CA . VAL A 1 110 ? -4.302 1.405 -4.856 1.00 98.88 110 VAL A CA 1
ATOM 809 C C . VAL A 1 110 ? -4.421 0.366 -3.742 1.00 98.88 110 VAL A C 1
ATOM 811 O O . VAL A 1 110 ? -3.930 -0.747 -3.903 1.00 98.88 110 VAL A O 1
ATOM 814 N N . VAL A 1 111 ? -5.080 0.712 -2.633 1.00 98.88 111 VAL A N 1
ATOM 815 C CA . VAL A 1 111 ? -5.360 -0.221 -1.532 1.00 98.88 111 VAL A CA 1
ATOM 816 C C . VAL A 1 111 ? -6.147 -1.430 -2.040 1.00 98.88 111 VAL A C 1
ATOM 818 O O . VAL A 1 111 ? -5.725 -2.555 -1.782 1.00 98.88 111 VAL A O 1
ATOM 821 N N . ASP A 1 112 ? -7.202 -1.207 -2.829 1.00 98.75 112 ASP A N 1
ATOM 822 C CA . ASP A 1 112 ? -7.998 -2.279 -3.438 1.00 98.75 112 ASP A CA 1
ATOM 823 C C . ASP A 1 112 ? -7.116 -3.207 -4.297 1.00 98.75 112 ASP A C 1
ATOM 825 O O . ASP A 1 112 ? -7.096 -4.417 -4.079 1.00 98.75 112 ASP A O 1
ATOM 829 N N . LEU A 1 113 ? -6.280 -2.647 -5.183 1.00 98.69 113 LEU A N 1
ATOM 830 C CA . LEU A 1 113 ? -5.366 -3.439 -6.020 1.00 98.69 113 LEU A CA 1
ATOM 831 C C . LEU A 1 113 ? -4.369 -4.279 -5.216 1.00 98.69 113 LEU A C 1
ATOM 833 O O . LEU A 1 113 ? -4.074 -5.414 -5.590 1.00 98.69 113 LEU A O 1
ATOM 837 N N . LEU A 1 114 ? -3.811 -3.721 -4.141 1.00 98.75 114 LEU A N 1
ATOM 838 C CA . LEU A 1 114 ? -2.840 -4.425 -3.305 1.00 98.75 114 LEU A CA 1
ATOM 839 C C . LEU A 1 114 ? -3.504 -5.578 -2.541 1.00 98.75 114 LEU A C 1
ATOM 841 O O . LEU A 1 114 ? -2.932 -6.665 -2.469 1.00 98.75 114 LEU A O 1
ATOM 845 N N . ILE A 1 115 ? -4.718 -5.369 -2.025 1.00 98.62 115 ILE A N 1
ATOM 846 C CA . ILE A 1 115 ? -5.512 -6.406 -1.350 1.00 98.62 115 ILE A CA 1
ATOM 847 C C . ILE A 1 115 ? -5.878 -7.528 -2.328 1.00 98.62 115 ILE A C 1
ATOM 849 O O . ILE A 1 115 ? -5.682 -8.700 -2.009 1.00 98.62 115 ILE A O 1
ATOM 853 N N . GLU A 1 116 ? -6.332 -7.188 -3.538 1.00 98.31 116 GLU A N 1
ATOM 854 C CA . GLU A 1 116 ? -6.634 -8.158 -4.603 1.00 98.31 116 GLU A CA 1
ATOM 855 C C . GLU A 1 116 ? -5.429 -9.045 -4.957 1.00 98.31 116 GLU A C 1
ATOM 857 O O . GLU A 1 116 ? -5.600 -10.202 -5.339 1.00 98.31 116 GLU A O 1
ATOM 862 N N . HIS A 1 117 ? -4.207 -8.525 -4.798 1.00 98.44 117 HIS A N 1
ATOM 863 C CA . HIS A 1 117 ? -2.958 -9.252 -5.045 1.00 98.44 117 HIS A CA 1
ATOM 864 C C . HIS A 1 117 ? -2.351 -9.874 -3.776 1.00 98.44 117 HIS A C 1
ATOM 866 O O . HIS A 1 117 ? -1.182 -10.259 -3.772 1.00 98.44 117 HIS A O 1
ATOM 872 N N . GLY A 1 118 ? -3.142 -10.017 -2.709 1.00 97.19 118 GLY A N 1
ATOM 873 C CA . GLY A 1 118 ? -2.768 -10.783 -1.521 1.00 97.19 118 GLY A CA 1
ATOM 874 C C . GLY A 1 118 ? -1.924 -10.024 -0.500 1.00 97.19 118 GLY A C 1
ATOM 875 O O . GLY A 1 118 ? -1.187 -10.662 0.252 1.00 97.19 118 GLY A O 1
ATOM 876 N N . ALA A 1 119 ? -2.011 -8.690 -0.454 1.00 98.06 119 ALA A N 1
ATOM 877 C CA . ALA A 1 119 ? -1.381 -7.916 0.613 1.00 98.06 119 ALA A CA 1
ATOM 878 C C . ALA A 1 119 ? -1.875 -8.365 1.997 1.00 98.06 119 ALA A C 1
ATOM 880 O O . ALA A 1 119 ? -3.075 -8.531 2.229 1.00 98.06 119 ALA A O 1
ATOM 881 N N . LEU A 1 120 ? -0.950 -8.503 2.944 1.00 98.00 120 LEU A N 1
ATOM 882 C CA . LEU A 1 120 ? -1.265 -8.840 4.328 1.00 98.00 120 LEU A CA 1
ATOM 883 C C . LEU A 1 120 ? -1.889 -7.630 5.040 1.00 98.00 120 LEU A C 1
ATOM 885 O O . LEU A 1 120 ? -1.184 -6.742 5.521 1.00 98.00 120 LEU A O 1
ATOM 889 N N . VAL A 1 121 ? -3.221 -7.615 5.120 1.00 97.94 121 VAL A N 1
ATOM 890 C CA . VAL A 1 121 ? -4.027 -6.490 5.633 1.00 97.94 121 VAL A CA 1
ATOM 891 C C . VAL A 1 121 ? -3.639 -6.073 7.060 1.00 97.94 121 VAL A C 1
ATOM 893 O O . VAL A 1 121 ? -3.494 -4.882 7.335 1.00 97.94 121 VAL A O 1
ATOM 896 N N . ASP A 1 122 ? -3.397 -7.048 7.938 1.00 97.50 122 ASP A N 1
ATOM 897 C CA . ASP A 1 122 ? -3.031 -6.830 9.346 1.00 97.50 122 ASP A CA 1
ATOM 898 C C . ASP A 1 122 ? -1.518 -6.863 9.608 1.00 97.50 122 ASP A C 1
ATOM 900 O O . ASP A 1 122 ? -1.079 -6.929 10.763 1.00 97.50 122 ASP A O 1
ATOM 904 N N . ALA A 1 123 ? -0.690 -6.828 8.559 1.00 97.00 123 ALA A N 1
ATOM 905 C CA . ALA A 1 123 ? 0.739 -6.653 8.762 1.00 97.00 123 ALA A CA 1
ATOM 906 C C . ALA A 1 123 ? 1.009 -5.328 9.488 1.00 97.00 123 ALA A C 1
ATOM 908 O O . ALA A 1 123 ? 0.371 -4.307 9.222 1.00 97.00 123 ALA A O 1
ATOM 909 N N . SER A 1 124 ? 1.992 -5.348 10.385 1.00 96.94 124 SER A N 1
ATOM 910 C CA . SER A 1 124 ? 2.419 -4.195 11.173 1.00 96.94 124 SER A CA 1
ATOM 911 C C . SER A 1 124 ? 3.892 -3.889 10.935 1.00 96.94 124 SER A C 1
ATOM 913 O O . SER A 1 124 ? 4.696 -4.814 10.791 1.00 96.94 124 SER A O 1
ATOM 915 N N . GLU A 1 125 ? 4.261 -2.613 10.931 1.00 96.19 125 GLU A N 1
ATOM 916 C CA . GLU A 1 125 ? 5.670 -2.222 10.873 1.00 96.19 125 GLU A CA 1
ATOM 917 C C . GLU A 1 125 ? 6.383 -2.512 12.220 1.00 96.19 125 GLU A C 1
ATOM 919 O O . GLU A 1 125 ? 5.741 -2.552 13.273 1.00 96.19 125 GLU A O 1
ATOM 924 N N . PRO A 1 126 ? 7.695 -2.808 12.222 1.00 96.69 126 PRO A N 1
ATOM 925 C CA . PRO A 1 126 ? 8.417 -3.318 13.385 1.00 96.69 126 PRO A CA 1
ATOM 926 C C . PRO A 1 126 ? 8.896 -2.245 14.371 1.00 96.69 126 PRO A C 1
ATOM 928 O O . PRO A 1 126 ? 9.521 -2.611 15.366 1.00 96.69 126 PRO A O 1
ATOM 931 N N . ILE A 1 127 ? 8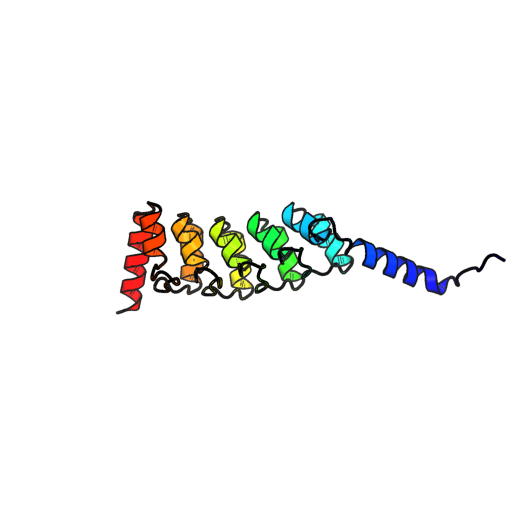.682 -0.955 14.125 1.00 94.88 127 ILE A N 1
ATOM 932 C CA . ILE A 1 127 ? 9.105 0.147 14.997 1.00 94.88 127 ILE A CA 1
ATOM 933 C C . ILE A 1 127 ? 8.036 0.390 16.067 1.00 94.88 127 ILE A C 1
ATOM 935 O O . ILE A 1 127 ? 8.303 0.155 17.250 1.00 94.88 127 ILE A O 1
ATOM 939 N N . ASN A 1 128 ? 6.821 0.767 15.668 1.00 96.00 128 ASN A N 1
ATOM 940 C CA . ASN A 1 128 ? 5.702 1.044 16.577 1.00 96.00 128 ASN A CA 1
ATOM 941 C C . ASN A 1 128 ? 4.676 -0.094 16.612 1.00 96.00 128 ASN A C 1
ATOM 943 O O . ASN A 1 128 ? 3.875 -0.146 17.537 1.00 96.00 128 ASN A O 1
ATOM 947 N N . GLY A 1 129 ? 4.700 -1.031 15.664 1.00 97.44 129 GLY A N 1
ATOM 948 C CA . GLY A 1 129 ? 3.660 -2.052 15.536 1.00 97.44 129 GLY A CA 1
ATOM 949 C C . GLY A 1 129 ? 2.403 -1.544 14.830 1.00 97.44 129 GLY A C 1
ATOM 950 O O . GLY A 1 129 ? 1.338 -2.117 15.045 1.00 97.44 129 GLY A O 1
ATOM 951 N N . GLN A 1 130 ? 2.497 -0.484 14.020 1.00 97.25 130 GLN A N 1
ATOM 952 C CA . GLN A 1 130 ? 1.331 0.098 13.357 1.00 97.25 130 GLN A CA 1
ATOM 953 C C . GLN A 1 130 ? 0.923 -0.659 12.080 1.00 97.25 130 GLN A C 1
ATOM 955 O O . GLN A 1 130 ? 1.768 -0.994 11.250 1.00 97.25 130 GLN A O 1
ATOM 960 N N . THR A 1 131 ? -0.378 -0.878 11.890 1.00 98.31 131 THR A N 1
ATOM 961 C CA . THR A 1 131 ? -1.002 -1.466 10.693 1.00 98.31 131 THR A CA 1
ATOM 962 C C . THR A 1 131 ? -1.479 -0.391 9.717 1.00 98.31 131 THR A C 1
ATOM 964 O O . THR A 1 131 ? -1.639 0.780 10.075 1.00 98.31 131 THR A O 1
ATOM 967 N N . ALA A 1 132 ? -1.775 -0.786 8.475 1.00 98.44 132 ALA A N 1
ATOM 968 C CA . ALA A 1 132 ? -2.356 0.108 7.469 1.00 98.44 132 ALA A CA 1
ATOM 969 C C . ALA A 1 132 ? -3.656 0.786 7.955 1.00 98.44 132 ALA A C 1
ATOM 971 O O . ALA A 1 132 ? -3.878 1.967 7.682 1.00 98.44 132 ALA A O 1
ATOM 972 N N . LEU A 1 133 ? -4.479 0.065 8.729 1.00 98.50 133 LEU A N 1
ATOM 973 C CA . LEU A 1 133 ? -5.729 0.582 9.288 1.00 98.50 133 LEU A CA 1
ATOM 974 C C . LEU A 1 133 ? -5.483 1.727 10.279 1.00 98.50 133 LEU A C 1
ATOM 976 O O . LEU A 1 133 ? -6.167 2.745 10.210 1.00 98.50 133 LEU A O 1
ATOM 980 N N . GLN A 1 134 ? -4.485 1.602 11.159 1.00 98.38 134 GLN A N 1
ATOM 981 C CA . GLN A 1 134 ? -4.142 2.653 12.125 1.00 98.38 134 GLN A CA 1
ATOM 982 C C . GLN A 1 134 ? -3.608 3.915 11.429 1.00 98.38 134 GLN A C 1
ATOM 984 O O . GLN A 1 134 ? -3.990 5.023 11.805 1.00 98.38 134 GLN A O 1
ATOM 989 N N . TRP A 1 135 ? -2.790 3.767 10.379 1.00 98.06 135 TRP A N 1
ATOM 990 C CA . TRP A 1 135 ? -2.321 4.899 9.567 1.00 98.06 135 TRP A CA 1
ATOM 991 C C . TRP A 1 135 ? -3.469 5.630 8.859 1.00 98.06 135 TRP A C 1
ATOM 993 O O . TRP A 1 135 ? -3.531 6.861 8.892 1.00 98.06 135 TRP A O 1
ATOM 1003 N N . ALA A 1 136 ? -4.396 4.887 8.248 1.00 98.56 136 ALA A N 1
ATOM 1004 C CA . ALA A 1 136 ? -5.567 5.462 7.587 1.00 98.56 136 ALA A CA 1
ATOM 1005 C C . ALA A 1 136 ? -6.514 6.150 8.584 1.00 98.56 136 ALA A C 1
ATOM 1007 O O . ALA A 1 136 ? -7.008 7.246 8.311 1.00 98.56 136 ALA A O 1
ATOM 1008 N N . ALA A 1 137 ? -6.724 5.541 9.755 1.00 98.38 137 ALA A N 1
ATOM 1009 C CA . ALA A 1 137 ? -7.576 6.076 10.811 1.00 98.38 137 ALA A CA 1
ATOM 1010 C C . ALA A 1 137 ? -7.015 7.373 11.410 1.00 98.38 137 ALA A C 1
ATOM 1012 O O . ALA A 1 137 ? -7.745 8.357 11.517 1.00 98.38 137 ALA A O 1
ATOM 1013 N N . GLN A 1 138 ? -5.709 7.417 11.707 1.00 97.81 138 GLN A N 1
ATOM 1014 C CA . GLN A 1 138 ? -5.034 8.631 12.182 1.00 97.81 138 GLN A CA 1
ATOM 1015 C C . GLN A 1 138 ? -5.206 9.802 11.204 1.00 97.81 138 GLN A C 1
ATOM 1017 O O . GLN A 1 138 ? -5.339 10.949 11.617 1.00 97.81 138 GLN A O 1
ATOM 1022 N N . ARG A 1 139 ? -5.196 9.528 9.897 1.00 97.69 139 ARG A N 1
ATOM 1023 C CA . ARG A 1 139 ? -5.309 10.559 8.857 1.00 97.69 139 ARG A CA 1
ATOM 1024 C C . ARG A 1 139 ? -6.743 10.846 8.411 1.00 97.69 139 ARG A C 1
ATOM 1026 O O . ARG A 1 139 ? -6.942 11.723 7.578 1.00 97.69 139 ARG A O 1
ATOM 1033 N N . GLY A 1 140 ? -7.735 10.146 8.964 1.00 97.88 140 GLY A N 1
ATOM 1034 C CA . GLY A 1 140 ? -9.145 10.356 8.632 1.00 97.88 140 GLY A CA 1
ATOM 1035 C C . GLY A 1 140 ? -9.545 9.872 7.237 1.00 97.88 140 GLY A C 1
ATOM 1036 O O . GLY A 1 140 ? -10.547 10.337 6.697 1.00 97.88 140 GLY A O 1
ATOM 1037 N N . PHE A 1 141 ? -8.797 8.946 6.629 1.00 98.50 141 PHE A N 1
ATOM 1038 C CA . PHE A 1 141 ? -9.119 8.409 5.304 1.00 98.50 141 PHE A CA 1
ATOM 1039 C C . PHE A 1 141 ? -10.231 7.360 5.393 1.00 98.50 141 PHE A C 1
ATOM 1041 O O . PHE A 1 141 ? -9.992 6.156 5.297 1.00 98.50 141 PHE A O 1
ATOM 1048 N N . THR A 1 142 ? -11.462 7.830 5.590 1.00 97.69 142 THR A N 1
ATOM 1049 C CA . THR A 1 142 ? -12.656 7.001 5.819 1.00 97.69 142 THR A CA 1
ATOM 1050 C C . THR A 1 142 ? -12.887 5.965 4.720 1.00 97.69 142 THR A C 1
ATOM 1052 O O . THR A 1 142 ? -13.225 4.822 5.025 1.00 97.69 142 THR A O 1
ATOM 1055 N N . GLU A 1 143 ? -12.648 6.316 3.452 1.00 98.12 143 GLU A N 1
ATOM 1056 C CA . GLU A 1 143 ? -12.786 5.375 2.337 1.00 98.12 143 GLU A CA 1
ATOM 1057 C C . GLU A 1 143 ? -11.765 4.231 2.422 1.00 98.12 143 GLU A C 1
ATOM 1059 O O . GLU A 1 143 ? -12.142 3.065 2.314 1.00 98.12 143 GLU A O 1
ATOM 1064 N N . VAL A 1 144 ? -10.494 4.541 2.697 1.00 98.75 144 VAL A N 1
ATOM 1065 C CA . VAL A 1 144 ? -9.446 3.529 2.904 1.00 98.75 144 VAL A CA 1
ATOM 1066 C C . VAL A 1 144 ? -9.772 2.648 4.108 1.00 98.75 144 VAL A C 1
ATOM 1068 O O . VAL A 1 144 ? -9.649 1.428 4.022 1.00 98.75 144 VAL A O 1
ATOM 1071 N N . VAL A 1 145 ? -10.222 3.243 5.218 1.00 98.56 145 VAL A N 1
ATOM 1072 C CA . VAL A 1 145 ? -10.644 2.491 6.408 1.00 98.56 145 VAL A CA 1
ATOM 1073 C C . VAL A 1 145 ? -11.765 1.515 6.055 1.00 98.56 145 VAL A C 1
ATOM 1075 O O . VAL A 1 145 ? -11.691 0.343 6.419 1.00 98.56 145 VAL A O 1
ATOM 1078 N N . ALA A 1 146 ? -12.771 1.956 5.297 1.00 97.94 146 ALA A N 1
ATOM 1079 C CA . ALA A 1 146 ? -13.855 1.087 4.859 1.00 97.94 146 ALA A CA 1
ATOM 1080 C C . ALA A 1 146 ? -13.354 -0.088 4.002 1.00 97.94 146 ALA A C 1
ATOM 1082 O O . ALA A 1 146 ? -13.807 -1.212 4.221 1.00 97.94 146 ALA A O 1
ATOM 1083 N N . ARG A 1 147 ? -12.409 0.141 3.076 1.00 98.38 147 ARG A N 1
ATOM 1084 C CA . ARG A 1 147 ? -11.807 -0.925 2.249 1.00 98.38 147 ARG A CA 1
ATOM 1085 C C . ARG A 1 147 ? -11.010 -1.928 3.078 1.00 98.38 147 ARG A C 1
ATOM 1087 O O . ARG A 1 147 ? -11.224 -3.127 2.941 1.00 98.38 147 ARG A O 1
ATOM 1094 N N . LEU A 1 148 ? -10.155 -1.453 3.98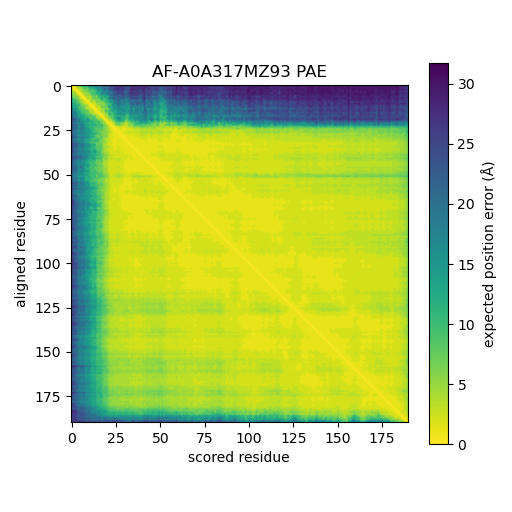4 1.00 98.38 148 LEU A N 1
ATOM 1095 C CA . LEU A 1 148 ? -9.360 -2.321 4.859 1.00 98.38 148 LEU A CA 1
ATOM 1096 C C . LEU A 1 148 ? -10.254 -3.185 5.759 1.00 98.38 148 LEU A C 1
ATOM 1098 O O . LEU A 1 148 ? -10.037 -4.388 5.863 1.00 98.38 148 LEU A O 1
ATOM 1102 N N . LEU A 1 149 ? -11.302 -2.605 6.352 1.00 97.25 149 LEU A N 1
ATOM 1103 C CA . LEU A 1 149 ? -12.262 -3.355 7.170 1.00 97.25 149 LEU A CA 1
ATOM 1104 C C . LEU A 1 149 ? -13.060 -4.369 6.341 1.00 97.25 149 LEU A C 1
ATOM 1106 O O . LEU A 1 149 ? -13.300 -5.480 6.804 1.00 97.25 149 LEU A O 1
ATOM 1110 N N . ALA A 1 150 ? -13.462 -4.012 5.118 1.00 96.81 150 ALA A N 1
ATOM 1111 C CA . ALA A 1 150 ? -14.129 -4.942 4.205 1.00 96.81 150 ALA A CA 1
ATOM 1112 C C . ALA A 1 150 ? -13.216 -6.111 3.795 1.00 96.81 150 ALA A C 1
ATOM 1114 O O . ALA A 1 150 ? -13.702 -7.216 3.571 1.00 96.81 150 ALA A O 1
ATOM 1115 N N . ALA A 1 151 ? -11.902 -5.880 3.754 1.00 97.12 151 ALA A N 1
ATOM 1116 C CA . ALA A 1 151 ? -10.883 -6.897 3.516 1.00 97.12 151 ALA A CA 1
ATOM 1117 C C . ALA A 1 151 ? -10.489 -7.697 4.774 1.00 97.12 151 ALA A C 1
ATOM 1119 O O . ALA A 1 151 ? -9.570 -8.511 4.714 1.00 97.12 151 ALA A O 1
ATOM 1120 N N . GLY A 1 152 ? -11.174 -7.484 5.902 1.00 95.50 152 GLY A N 1
ATOM 1121 C CA . GLY A 1 152 ? -10.963 -8.245 7.132 1.00 95.50 152 GLY A CA 1
ATOM 1122 C C . GLY A 1 152 ? -9.894 -7.690 8.071 1.00 95.50 152 GLY A C 1
ATOM 1123 O O . GLY A 1 152 ? -9.442 -8.435 8.933 1.00 95.50 152 GLY A O 1
ATOM 1124 N N . ALA A 1 153 ? -9.495 -6.418 7.937 1.00 97.12 153 ALA A N 1
ATOM 1125 C CA . ALA A 1 153 ? -8.633 -5.774 8.931 1.00 97.12 153 ALA A CA 1
ATOM 1126 C C . ALA A 1 153 ? -9.280 -5.822 10.321 1.00 97.12 153 ALA A C 1
ATOM 1128 O O . ALA A 1 153 ? -10.439 -5.423 10.473 1.00 97.12 153 ALA A O 1
ATOM 1129 N N . ASP A 1 154 ? -8.528 -6.242 11.334 1.00 95.94 154 ASP A N 1
ATOM 1130 C CA . ASP A 1 154 ? -9.020 -6.298 12.708 1.00 95.94 154 ASP A CA 1
ATOM 1131 C C . ASP A 1 154 ? -8.932 -4.905 13.377 1.00 95.94 154 ASP A C 1
ATOM 1133 O O . ASP A 1 154 ? -7.831 -4.420 13.673 1.00 95.94 154 ASP A O 1
ATOM 1137 N N . PRO A 1 155 ? -10.075 -4.239 13.662 1.00 95.38 155 PRO A N 1
ATOM 1138 C CA . PRO A 1 155 ? -10.087 -2.913 14.280 1.00 95.38 155 PRO A CA 1
ATOM 1139 C C . PRO A 1 155 ? -9.629 -2.916 15.744 1.00 95.38 155 PRO A C 1
ATOM 1141 O O . PRO A 1 155 ? -9.418 -1.840 16.303 1.00 95.38 155 PRO A O 1
ATOM 1144 N N . SER A 1 156 ? -9.502 -4.088 16.377 1.00 95.00 156 SER A N 1
ATOM 1145 C CA . SER A 1 15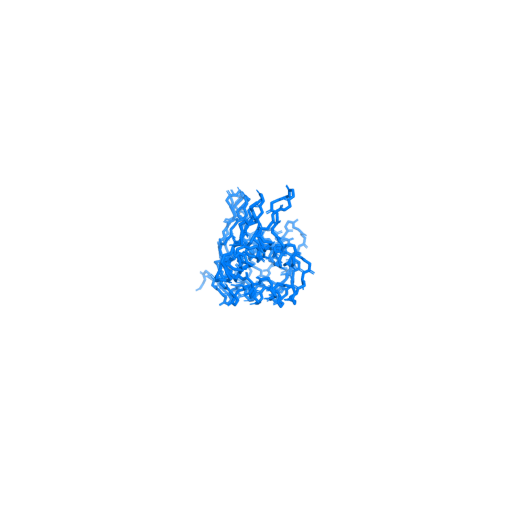6 ? -9.066 -4.240 17.768 1.00 95.00 156 SER A CA 1
ATOM 1146 C C . SER A 1 156 ? -7.549 -4.362 17.928 1.00 95.00 156 SER A C 1
ATOM 1148 O O . SER A 1 156 ? -7.049 -4.243 19.050 1.00 95.00 156 SER A O 1
ATOM 1150 N N . ARG A 1 157 ? -6.799 -4.559 16.831 1.00 95.25 157 ARG A N 1
ATOM 1151 C CA . ARG A 1 157 ? -5.337 -4.657 16.896 1.00 95.25 157 ARG A CA 1
ATOM 1152 C C . ARG A 1 157 ? -4.721 -3.389 17.462 1.00 95.25 157 ARG A C 1
ATOM 1154 O O . ARG A 1 157 ? -4.973 -2.282 16.986 1.00 95.25 157 ARG A O 1
ATOM 1161 N N . THR A 1 158 ? -3.838 -3.583 18.433 1.00 96.62 158 THR A N 1
ATOM 1162 C CA . THR A 1 158 ? -3.099 -2.500 19.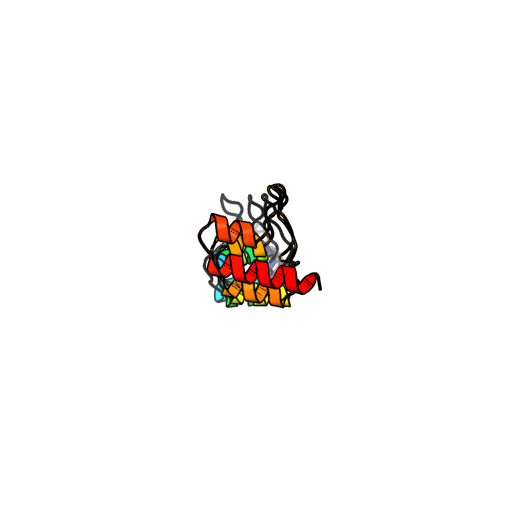072 1.00 96.62 158 THR A CA 1
ATOM 1163 C C . THR A 1 158 ? -1.649 -2.459 18.613 1.00 96.62 158 THR A C 1
ATOM 1165 O O . THR A 1 158 ? -1.023 -3.497 18.390 1.00 96.62 158 THR A O 1
ATOM 1168 N N . ASP A 1 159 ? -1.107 -1.248 18.518 1.00 96.75 159 ASP A N 1
ATOM 1169 C CA . ASP A 1 159 ? 0.328 -1.011 18.370 1.00 96.75 159 ASP A CA 1
ATOM 1170 C C . ASP A 1 159 ? 1.088 -1.366 19.675 1.00 96.75 159 ASP A C 1
ATOM 1172 O O . ASP A 1 159 ? 0.515 -1.835 20.666 1.00 96.75 159 ASP A O 1
ATOM 1176 N N . ARG A 1 160 ? 2.400 -1.113 19.715 1.00 97.38 160 ARG A N 1
ATOM 1177 C CA . ARG A 1 160 ? 3.246 -1.318 20.907 1.00 97.38 160 ARG A CA 1
ATOM 1178 C C . ARG A 1 160 ? 2.940 -0.369 22.065 1.00 97.38 160 ARG A C 1
ATOM 1180 O O . ARG A 1 160 ? 3.412 -0.601 23.174 1.00 97.38 160 ARG A O 1
ATOM 1187 N N . HIS A 1 161 ? 2.173 0.687 21.819 1.00 95.94 161 HIS A N 1
ATOM 1188 C CA . HIS A 1 161 ? 1.707 1.627 22.831 1.00 95.94 161 HIS A CA 1
ATOM 1189 C C . HIS A 1 161 ? 0.303 1.276 23.345 1.00 95.94 161 HIS A C 1
ATOM 1191 O O . HIS A 1 161 ? -0.239 2.009 24.169 1.00 95.94 161 HIS A O 1
ATOM 1197 N N . GLY A 1 162 ? -0.290 0.169 22.881 1.00 96.81 162 GLY A N 1
ATOM 1198 C CA . GLY A 1 162 ? -1.641 -0.241 23.258 1.00 96.81 162 GLY A CA 1
ATOM 1199 C C . GLY A 1 162 ? -2.745 0.570 22.573 1.00 96.81 162 GLY A C 1
ATOM 1200 O O . GLY A 1 162 ? -3.878 0.563 23.047 1.00 96.81 162 GLY A O 1
ATOM 1201 N N . ARG A 1 163 ? -2.442 1.282 21.481 1.00 96.69 163 A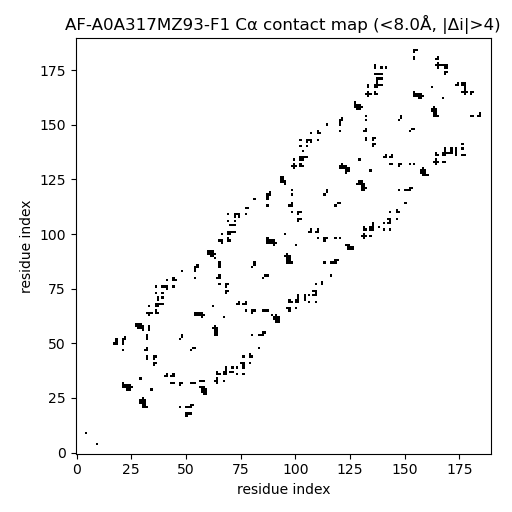RG A N 1
ATOM 1202 C CA . ARG A 1 163 ? -3.413 2.090 20.730 1.00 96.69 163 ARG A CA 1
ATOM 1203 C C . ARG A 1 163 ? -3.965 1.311 19.549 1.00 96.69 163 ARG A C 1
ATOM 1205 O O . ARG A 1 163 ? -3.204 0.797 18.732 1.00 96.69 163 ARG A O 1
ATOM 1212 N N . ASP A 1 164 ? -5.286 1.263 19.435 1.00 96.81 164 ASP A N 1
ATOM 1213 C CA . ASP A 1 164 ? -5.993 0.731 18.269 1.00 96.81 164 ASP A CA 1
ATOM 1214 C C . ASP A 1 164 ? -6.319 1.838 17.248 1.00 96.81 164 ASP A C 1
ATOM 1216 O O . ASP A 1 164 ? -6.003 3.017 17.441 1.00 96.81 164 ASP A O 1
ATOM 1220 N N . ALA A 1 165 ? -6.941 1.463 16.128 1.00 97.31 165 ALA A N 1
ATOM 1221 C CA . ALA A 1 165 ? -7.299 2.411 15.075 1.00 97.31 165 ALA A CA 1
ATOM 1222 C C . ALA A 1 165 ? -8.274 3.504 15.560 1.00 97.31 165 ALA A C 1
ATOM 1224 O O . ALA A 1 165 ? -8.156 4.658 15.144 1.00 97.31 165 ALA A O 1
ATOM 1225 N N . ALA A 1 166 ? -9.203 3.170 16.464 1.00 97.50 166 ALA A N 1
ATOM 1226 C CA . ALA A 1 166 ? -10.161 4.128 17.009 1.00 97.50 166 ALA A CA 1
ATOM 1227 C C . ALA A 1 166 ? -9.467 5.180 17.887 1.00 97.50 166 ALA A C 1
ATOM 1229 O O . ALA A 1 166 ? -9.788 6.366 17.795 1.00 97.50 166 ALA A O 1
ATOM 1230 N N . GLN A 1 167 ? -8.482 4.775 18.697 1.00 97.44 167 GLN A N 1
ATOM 1231 C CA . GLN A 1 167 ? -7.706 5.708 19.511 1.00 97.44 167 GLN A CA 1
ATOM 1232 C C . GLN A 1 167 ? -6.873 6.657 18.642 1.00 97.44 167 GLN A C 1
ATOM 1234 O O . GLN A 1 167 ? -6.874 7.859 18.888 1.00 97.44 167 GLN A O 1
ATOM 1239 N N . TYR A 1 168 ? -6.244 6.153 17.576 1.00 97.31 168 TYR A N 1
ATOM 1240 C CA . TYR A 1 168 ? -5.532 6.998 16.611 1.00 97.31 168 TYR A CA 1
ATOM 1241 C C . TYR A 1 168 ? -6.444 8.014 15.915 1.00 97.31 168 TYR A C 1
ATOM 1243 O O . TYR A 1 168 ? -6.067 9.179 15.783 1.00 97.31 168 TYR A O 1
ATOM 1251 N N . ALA A 1 169 ? -7.639 7.593 15.483 1.00 97.94 169 ALA A N 1
ATOM 1252 C CA . ALA A 1 169 ? -8.638 8.495 14.914 1.00 97.94 169 ALA A CA 1
ATOM 1253 C C . ALA A 1 169 ? -9.043 9.583 15.923 1.00 97.94 169 ALA A C 1
ATOM 1255 O O . ALA A 1 169 ? -9.067 10.765 15.584 1.00 97.94 169 ALA A O 1
ATOM 1256 N N . ARG A 1 170 ? -9.290 9.205 17.182 1.00 97.94 170 ARG A N 1
ATOM 1257 C CA . ARG A 1 170 ? -9.676 10.130 18.257 1.00 97.94 170 ARG A CA 1
ATOM 1258 C C . ARG A 1 170 ? -8.582 11.150 18.573 1.00 97.94 170 ARG A C 1
ATOM 1260 O O . ARG A 1 170 ? -8.870 12.343 18.607 1.00 97.94 170 ARG A O 1
ATOM 1267 N N . ASP A 1 171 ? -7.340 10.699 18.742 1.00 96.56 171 ASP A N 1
ATOM 1268 C CA . ASP A 1 171 ? -6.187 11.562 19.038 1.00 96.56 171 ASP A CA 1
ATOM 1269 C C . ASP A 1 171 ? -5.927 12.576 17.910 1.00 96.56 171 ASP A C 1
ATOM 1271 O O . ASP A 1 171 ? -5.455 13.685 18.156 1.00 96.56 171 ASP A O 1
ATOM 1275 N N . ALA A 1 172 ? -6.267 12.213 16.670 1.00 96.81 172 ALA A N 1
ATOM 1276 C CA . ALA A 1 172 ? -6.161 13.076 15.498 1.00 96.81 172 ALA A CA 1
ATOM 1277 C C . ALA A 1 172 ? -7.407 13.951 15.239 1.00 96.81 172 ALA A C 1
ATOM 1279 O O . ALA A 1 172 ? -7.452 14.669 14.240 1.00 96.81 172 ALA A O 1
ATOM 1280 N N . GLY A 1 173 ? -8.425 13.898 16.107 1.00 97.25 173 GLY A N 1
ATOM 1281 C CA . GLY A 1 173 ? -9.658 14.686 15.988 1.00 97.25 173 GLY A CA 1
ATOM 1282 C C . GLY A 1 173 ? -10.716 14.114 15.034 1.00 97.25 173 GLY A C 1
ATOM 1283 O O . GLY A 1 173 ? -11.722 14.770 14.770 1.00 97.25 173 GLY A O 1
ATOM 1284 N N . GLN A 1 174 ? -10.539 12.887 14.540 1.00 96.81 174 GLN A N 1
ATOM 1285 C CA . GLN A 1 174 ? -11.465 12.186 13.642 1.00 96.81 174 GLN A CA 1
ATOM 1286 C C . GLN A 1 174 ? -12.587 11.496 14.436 1.00 96.81 174 GLN A C 1
ATOM 1288 O O . GLN A 1 174 ? -12.733 10.274 14.408 1.00 96.81 174 GLN A O 1
ATOM 1293 N N . MET A 1 175 ? -13.372 12.280 15.183 1.00 95.94 175 MET A N 1
ATOM 1294 C CA . MET A 1 175 ? -14.318 11.767 16.189 1.00 95.94 175 MET A CA 1
ATOM 1295 C C . MET A 1 175 ? -15.362 10.802 15.616 1.00 95.94 175 MET A C 1
ATOM 1297 O O . MET A 1 175 ? -15.530 9.712 16.151 1.00 95.94 175 MET A O 1
ATOM 1301 N N . GLN A 1 176 ? -15.996 11.151 14.490 1.00 96.19 176 GLN A N 1
ATOM 1302 C CA . GLN A 1 176 ? -16.994 10.280 13.857 1.00 96.19 176 GLN A CA 1
ATOM 1303 C C . GLN A 1 176 ? -16.394 8.924 13.459 1.00 96.19 176 GLN A C 1
ATOM 1305 O O . GLN A 1 176 ? -16.980 7.878 13.712 1.00 96.19 176 GLN A O 1
ATOM 1310 N N . LEU A 1 177 ? -15.192 8.939 12.878 1.00 97.44 177 LEU A N 1
ATOM 1311 C CA . LEU A 1 177 ? -14.494 7.722 12.475 1.00 97.44 177 LEU A CA 1
ATOM 1312 C C . LEU A 1 177 ? -14.094 6.869 13.687 1.00 97.44 177 LEU A C 1
ATOM 1314 O O . LEU A 1 177 ? -14.172 5.644 13.628 1.00 97.44 177 LEU A O 1
ATOM 1318 N N . ALA A 1 178 ? -13.669 7.506 14.780 1.00 97.38 178 ALA A N 1
ATOM 1319 C CA . ALA A 1 178 ? -13.340 6.814 16.020 1.00 97.38 178 ALA A CA 1
ATOM 1320 C C . ALA A 1 178 ? -14.562 6.090 16.604 1.00 97.38 178 ALA A C 1
ATOM 1322 O O . ALA A 1 178 ? -14.449 4.932 17.011 1.00 97.38 178 ALA A O 1
ATOM 1323 N N . ASP A 1 179 ? -15.724 6.743 16.600 1.00 96.31 179 ASP A N 1
ATOM 1324 C CA . ASP A 1 179 ? -16.973 6.163 17.095 1.00 96.31 179 ASP A CA 1
ATOM 1325 C C . ASP A 1 179 ? -17.452 5.011 16.194 1.00 96.31 179 ASP A C 1
ATOM 1327 O O . ASP A 1 179 ? -17.796 3.938 16.698 1.00 96.31 179 ASP A O 1
ATOM 1331 N N . ASP A 1 180 ? -17.362 5.172 14.869 1.00 95.31 180 ASP A N 1
ATOM 1332 C CA . ASP A 1 180 ? -17.691 4.124 13.895 1.00 95.31 180 ASP A CA 1
ATOM 1333 C C . ASP A 1 180 ? -16.793 2.880 14.063 1.00 95.31 180 ASP A C 1
ATOM 1335 O O . ASP A 1 180 ? -17.273 1.741 14.054 1.00 95.31 180 ASP A O 1
ATOM 1339 N N . LEU A 1 181 ? -15.481 3.076 14.246 1.00 95.31 181 LEU A N 1
ATOM 1340 C CA . LEU A 1 181 ? -14.524 1.991 14.494 1.00 95.31 181 LEU A CA 1
ATOM 1341 C C . LEU A 1 181 ? -14.811 1.277 15.819 1.00 95.31 181 LEU A C 1
ATOM 1343 O O . LEU A 1 181 ? -14.755 0.047 15.894 1.00 95.31 181 LEU A O 1
ATOM 1347 N N . GLN A 1 182 ? -15.159 2.036 16.857 1.00 94.25 182 GLN A N 1
ATOM 1348 C CA . GLN A 1 182 ? -15.468 1.487 18.170 1.00 94.25 182 GLN A CA 1
ATOM 1349 C C . GLN A 1 182 ? -16.763 0.664 18.163 1.00 94.25 182 GLN A C 1
ATOM 1351 O O . GLN A 1 182 ? -16.796 -0.411 18.769 1.00 94.25 182 GLN A O 1
ATOM 1356 N N . ALA A 1 183 ? -17.791 1.110 17.436 1.00 91.69 183 ALA A N 1
ATOM 1357 C CA . ALA A 1 183 ? -19.027 0.355 17.240 1.00 91.69 183 ALA A CA 1
ATOM 1358 C C . ALA A 1 183 ? -18.771 -0.975 16.510 1.00 91.69 183 ALA A C 1
ATOM 1360 O O . ALA A 1 183 ? -19.256 -2.026 16.933 1.00 91.69 183 ALA A O 1
ATOM 1361 N N . ARG A 1 184 ? -17.941 -0.963 15.456 1.00 88.94 184 ARG A N 1
ATOM 1362 C CA . ARG A 1 184 ? -17.562 -2.186 14.723 1.00 88.94 184 ARG A CA 1
ATOM 1363 C C . ARG A 1 184 ? -16.796 -3.182 15.591 1.00 88.94 184 ARG A C 1
ATOM 1365 O O . ARG A 1 184 ? -17.055 -4.377 15.506 1.00 88.94 184 ARG A O 1
ATOM 1372 N N . ARG A 1 185 ? -15.898 -2.704 16.456 1.00 87.75 185 ARG A N 1
ATOM 1373 C CA . ARG A 1 185 ? -15.165 -3.553 17.407 1.00 87.75 185 ARG A CA 1
ATOM 1374 C C . ARG A 1 185 ? -16.111 -4.295 18.358 1.00 87.75 185 ARG A C 1
ATOM 1376 O O . ARG A 1 185 ? -15.933 -5.483 18.586 1.00 87.75 185 ARG A O 1
ATOM 1383 N N . GLN A 1 186 ? -17.122 -3.609 18.891 1.00 87.12 186 GLN A N 1
ATOM 1384 C CA . GLN A 1 186 ? -18.108 -4.213 19.798 1.00 87.12 186 GLN A CA 1
ATOM 1385 C C . GLN A 1 186 ? -18.980 -5.265 19.099 1.00 87.12 186 GLN A C 1
ATOM 1387 O O . GLN A 1 186 ? -19.323 -6.280 19.702 1.00 87.12 186 GLN A O 1
ATOM 1392 N N . ALA A 1 187 ? -19.297 -5.056 17.819 1.00 84.19 187 ALA A N 1
ATOM 1393 C CA . ALA A 1 187 ? -20.065 -6.013 17.026 1.00 84.19 187 ALA A CA 1
ATOM 1394 C C . ALA A 1 187 ? -19.330 -7.345 16.783 1.00 84.19 187 ALA A C 1
ATOM 1396 O O . ALA A 1 187 ? -19.984 -8.345 16.529 1.00 84.19 187 ALA A O 1
ATOM 1397 N N . LEU A 1 188 ? -17.994 -7.378 16.872 1.00 75.19 188 LEU A N 1
ATOM 1398 C CA . LEU A 1 188 ? -17.198 -8.608 16.737 1.00 75.19 188 LEU A CA 1
ATOM 1399 C C . LEU A 1 188 ? -17.120 -9.427 18.038 1.00 75.19 188 LEU A C 1
ATOM 1401 O O . LEU A 1 188 ? -16.697 -10.579 18.011 1.00 75.19 188 LEU A O 1
ATOM 1405 N N . THR A 1 189 ? -17.489 -8.835 19.178 1.00 72.62 189 THR A N 1
ATOM 1406 C CA . THR A 1 189 ? -17.425 -9.478 20.504 1.00 72.62 189 THR A CA 1
ATOM 1407 C C . THR A 1 189 ? -18.740 -10.126 20.957 1.00 72.62 189 THR A C 1
ATOM 1409 O O . THR A 1 189 ? -18.776 -10.714 22.038 1.00 72.62 189 THR A O 1
ATOM 1412 N N . HIS A 1 190 ? -19.802 -10.026 20.152 1.00 53.97 190 HIS A N 1
ATOM 1413 C CA . HIS A 1 190 ? -21.134 -10.594 20.395 1.00 53.97 190 HIS A CA 1
ATOM 1414 C C . HIS A 1 190 ? -21.506 -11.596 19.303 1.00 53.97 190 HIS A C 1
ATOM 1416 O O . HIS A 1 190 ? -22.156 -12.605 19.658 1.00 53.97 190 HIS A O 1
#

Secondary structure (DSSP, 8-state):
------GGGHHHHHHHHHHHHHT---TT---HHHHHHHHT-HHHHHHHHHTT--TT---TT---HHHHHHHHT-HHHHHHHHHTT--TT-B-TT--BHHHHHHTTT-HHHHHHHHHTT--TT-B-TTT--BHHHHHHHTT-HHHHHHHHHTT--TT---TTS--HHHHHHHTT-HHHHHHHHHHHHHT--

Nearest PDB structures (foldseek):
  7ujj-assembly1_G  TM=9.391E-01  e=9.251E-12  synthetic construct
  9f22-assembly1_B  TM=9.733E-01  e=1.448E-10  synthetic construct
  4gmr-assembly2_B  TM=9.715E-01  e=2.219E-10  synthetic construct
  7b4w-assembly2_C  TM=9.862E-01  e=3.401E-10  synthetic construct
  5vhh-assembly1_G  TM=9.007E-01  e=2.493E-09  Homo sapiens

Mean predicted aligned error: 6.14 Å

Organism: NCBI:txid886464

Sequence (190 aa):
MKRLLPLALLPLLALVACERATETRDRDGRTPLIRAAESGDNALVRSLLSERANVNAVDHCAWSPLMKAALQGHVDTVRTLLAHGASVETRDNAGYSALMVAAGNGHAAVVDLLIEHGALVDASEPINGQTALQWAAQRGFTEVVARLLAAGADPSRTDRHGRDAAQYARDAGQMQLADDLQARRQALTH

Radius of gyration: 20.78 Å; Cα contacts (8 Å, |Δi|>4): 336; chains: 1; bounding box: 66×28×60 Å

pLDDT: mean 92.01, std 13.43, range [40.31, 98.88]

InterPro domains:
  IPR002110 Ankyrin repeat [PF00023] (128-159)
  IPR002110 Ankyrin repeat [PF12796] (33-122)
  IPR002110 Ankyrin repeat [PS50088] (28-60)
  IPR002110 Ankyrin repeat [PS50088] (61-93)
  IPR002110 Ankyrin repeat [PS50088] (94-126)
  IPR002110 Ankyrin repeat [PS50088] (128-160)
  IPR002110 Ankyrin repeat [SM00248] (28-57)
  IPR002110 Ankyrin repeat [SM00248] (61-90)
  IPR002110 Ankyrin repeat [SM00248] (94-123)
  IPR002110 Ankyrin repeat [SM00248] (128-157)
  IPR036770 Ankyrin repeat-containing domain superfamily [G3DSA:1.25.40.20] (8-109)
  IPR036770 Ankyrin repeat-containing domain superfamily [G3DSA:1.25.40.20] (110-188)
  IPR036770 Ankyrin repeat-containing domain superfamily [SSF48403] (21-181)